Protein AF-A0A1F7VBR9-F1 (afdb_monomer_lite)

Secondary structure (DSSP, 8-state):
--------------TTSTHHHHHHHHHHHHHHH----PPPS--------PPP-------PPPPP-HHHHHHHHHHHTT---------PPPPP----TTSHHHHHHHHHHHHHHHHHHSHHHHHHHHHHHHHHHHHHHHHHHHHHHHHHTS---SHHHHHHHHHS--EEEEETTEEEEHHHHHHHHHHHHHHHHHH-SS---PPPHHHHHHHHHHHHHHHHHHHTTT----HHHHHHHHHHHHHHTS-HHHHHHHHHHHHSS-HHHHIIIIIHHHHHHHHHHHHHTTSHHHHHHSTT---HHHHHHHHHHHHHHS-EEE--

Organism: NCBI:txid1802407

Sequence (320 aa):
MPEDANNANLQSVEPAKNGQAKKVMREIILKWIGEGTAPAASELSTKETAPAQSKINIRAAEPADDKQRQAVHEALSRVRPETRNQKTGMAKPINDRRSSQETQALLEKYETSLLARGRRHINIFAWLYGAMWSVFLLGTAVLAIGVYKLGWDGQLTNKLLNYVPLPYGFVRYHPIWYGTYRAEYQAISRFRSQQSASSQSIISPEEIENILVRRTMANDLAWGRGLWVSDSEVVSELNDIAIKARSIDEVERTVQALWGISINEYSRRVIRPYLLKKKLLSALSNDFLIKQRFGRANDLQALDGYLDQLRESTPVIIFR

pLDDT: mean 77.25, std 19.88, range [34.03, 98.0]

Foldseek 3Di:
DDDDDDPDDPDDDDPPQLPQLLVLVVVLVCLQLVVPPPPPPDDDDDDDDDDDDDPPDPDDDDDPDPVVVVVVVVVVVPPDDDPPDDDDDDDDDPPPVPCVVVVVVVVVVVVVVVVVVPVVVVVVVVVVVVVVVVVVVVVLVVLVCCCQPVVDDDPVNLVVQVVRFDFQKDFFPDGDTPNNLVLQQQQVQLLVVVVCPPDNPNDDSVSSVLSSLLLRLLVVLCVVVVHADDPVNLVVVLVVSQVSSVHNVSNQVSSCNNRVDGPVVCSVPRSRSSVSLLVSVVVCCPPPVLCVVPPPDPGSSSVSVVSVVVSVVIDMTGRD

Structure (mmCIF, N/CA/C/O backbone):
data_AF-A0A1F7VBR9-F1
#
_entry.id   AF-A0A1F7VBR9-F1
#
loop_
_atom_site.group_PDB
_atom_site.id
_atom_site.type_symbol
_atom_site.label_atom_id
_atom_site.label_alt_id
_atom_site.label_comp_id
_atom_site.label_asym_id
_atom_site.label_entity_id
_atom_site.label_seq_id
_atom_site.pdbx_PDB_ins_code
_atom_site.Cartn_x
_atom_site.Cartn_y
_atom_site.Cartn_z
_atom_site.occupancy
_atom_site.B_iso_or_equiv
_atom_site.auth_seq_id
_atom_site.auth_comp_id
_atom_site.auth_asym_id
_atom_site.auth_atom_id
_atom_site.pdbx_PDB_model_num
ATOM 1 N N . MET A 1 1 ? -32.303 32.521 -26.262 1.00 41.94 1 MET A N 1
ATOM 2 C CA . MET A 1 1 ? -32.745 31.132 -26.033 1.00 41.94 1 MET A CA 1
ATOM 3 C C . MET A 1 1 ? -32.589 30.843 -24.552 1.00 41.94 1 MET A C 1
ATOM 5 O O . MET A 1 1 ? -31.471 30.995 -24.075 1.00 41.94 1 MET A O 1
ATOM 9 N N . PRO A 1 2 ? -33.674 30.567 -23.814 1.00 47.88 2 PRO A N 1
ATOM 10 C CA . PRO A 1 2 ? -33.595 30.123 -22.430 1.00 47.88 2 PRO A CA 1
ATOM 11 C C . PRO A 1 2 ? -33.542 28.587 -22.401 1.00 47.88 2 PRO A C 1
ATOM 13 O O . PRO A 1 2 ? -34.439 27.946 -22.935 1.00 47.88 2 PRO A O 1
ATOM 16 N N . GLU A 1 3 ? -32.494 28.013 -21.811 1.00 49.69 3 GLU A N 1
ATOM 17 C CA . GLU A 1 3 ? -32.434 26.590 -21.450 1.00 49.69 3 GLU A CA 1
ATOM 18 C C . GLU A 1 3 ? -32.533 26.471 -19.924 1.00 49.69 3 GLU A C 1
ATOM 20 O O . GLU A 1 3 ? -31.578 26.682 -19.180 1.00 49.69 3 GLU A O 1
ATOM 25 N N . ASP A 1 4 ? -33.771 26.267 -19.485 1.00 47.75 4 ASP A N 1
ATOM 26 C CA . ASP A 1 4 ? -34.221 25.196 -18.597 1.00 47.75 4 ASP A CA 1
ATOM 27 C C . ASP A 1 4 ? -33.362 24.818 -17.380 1.00 47.75 4 ASP A C 1
ATOM 29 O O . ASP A 1 4 ? -32.496 23.945 -17.379 1.00 47.75 4 ASP A O 1
ATOM 33 N N . ALA A 1 5 ? -33.766 25.439 -16.273 1.00 48.56 5 ALA A N 1
ATOM 34 C CA . ALA A 1 5 ? -34.164 24.789 -15.029 1.00 48.56 5 ALA A CA 1
ATOM 35 C C . ALA A 1 5 ? -34.144 23.245 -15.029 1.00 48.56 5 ALA A C 1
ATOM 37 O O . ALA A 1 5 ? -35.123 22.587 -15.373 1.00 48.56 5 ALA A O 1
ATOM 38 N N . ASN A 1 6 ? -33.068 22.668 -14.496 1.00 43.66 6 ASN A N 1
ATOM 39 C CA . ASN A 1 6 ? -33.093 21.306 -13.969 1.00 43.66 6 ASN A CA 1
ATOM 40 C C . ASN A 1 6 ? -32.220 21.194 -12.709 1.00 43.66 6 ASN A C 1
ATOM 42 O O . ASN A 1 6 ? -31.271 20.421 -12.630 1.00 43.66 6 ASN A O 1
ATOM 46 N N . ASN A 1 7 ? -32.539 22.018 -11.706 1.00 41.41 7 ASN A N 1
ATOM 47 C CA . ASN A 1 7 ? -31.996 21.905 -10.351 1.00 41.41 7 ASN A CA 1
ATOM 48 C C . ASN A 1 7 ? -32.972 21.074 -9.504 1.00 41.41 7 ASN A C 1
ATOM 50 O O . ASN A 1 7 ? -33.668 21.568 -8.616 1.00 41.41 7 ASN A O 1
ATOM 54 N N . ALA A 1 8 ? -33.081 19.793 -9.853 1.00 41.66 8 ALA A N 1
ATOM 55 C CA . ALA A 1 8 ? -33.881 18.832 -9.118 1.00 41.66 8 ALA A CA 1
ATOM 56 C C . ALA A 1 8 ? -33.132 18.388 -7.852 1.00 41.66 8 ALA A C 1
ATOM 58 O O . ALA A 1 8 ? -32.220 17.569 -7.888 1.00 41.66 8 ALA A O 1
ATOM 59 N N . ASN A 1 9 ? -33.592 18.922 -6.723 1.00 43.09 9 ASN A N 1
ATOM 60 C CA . ASN A 1 9 ? -33.928 18.123 -5.548 1.00 43.09 9 ASN A CA 1
ATOM 61 C C . ASN A 1 9 ? -32.794 17.259 -4.953 1.00 43.09 9 ASN A C 1
ATOM 63 O O . ASN A 1 9 ? -32.883 16.033 -4.890 1.00 43.09 9 ASN A O 1
ATOM 67 N N . LEU A 1 10 ? -31.767 17.914 -4.406 1.00 40.22 10 LEU A N 1
ATOM 68 C CA . LEU A 1 10 ? -31.004 17.351 -3.290 1.00 40.22 10 LEU A CA 1
ATOM 69 C C . LEU A 1 10 ? -31.897 17.403 -2.046 1.00 40.22 10 LEU A C 1
ATOM 71 O O . LEU A 1 10 ? -31.852 18.354 -1.267 1.00 40.22 10 LEU A O 1
ATOM 75 N N . GLN A 1 11 ? -32.746 16.385 -1.896 1.00 39.59 11 GLN A N 1
ATOM 76 C CA . GLN A 1 11 ? -33.452 16.124 -0.648 1.00 39.59 11 GLN A CA 1
ATOM 77 C C . GLN A 1 11 ? -32.438 16.141 0.497 1.00 39.59 11 GLN A C 1
ATOM 79 O O . GLN A 1 11 ? -31.451 15.403 0.497 1.00 39.59 11 GLN A O 1
ATOM 84 N N . SER A 1 12 ? -32.697 17.009 1.468 1.00 45.66 12 SER A N 1
ATOM 85 C CA . SER A 1 12 ? -32.012 17.071 2.748 1.00 45.66 12 SER A CA 1
ATOM 86 C C . SER A 1 12 ? -32.105 15.710 3.437 1.00 45.66 12 SER A C 1
ATOM 88 O O . SER A 1 12 ? -33.112 15.386 4.068 1.00 45.66 12 SER A O 1
ATOM 90 N N . VAL A 1 13 ? -31.065 14.892 3.284 1.00 46.62 13 VAL A N 1
ATOM 91 C CA . VAL A 1 13 ? -30.922 13.634 4.014 1.00 46.62 13 VAL A CA 1
ATOM 92 C C . VAL A 1 13 ? -30.835 13.970 5.501 1.00 46.62 13 VAL A C 1
ATOM 94 O O . VAL A 1 13 ? -29.936 14.677 5.952 1.00 46.62 13 VAL A O 1
ATOM 97 N N . GLU A 1 14 ? -31.821 13.483 6.239 1.00 48.25 14 GLU A N 1
ATOM 98 C CA . GLU A 1 14 ? -32.044 13.700 7.663 1.00 48.25 14 GLU A CA 1
ATOM 99 C C . GLU A 1 14 ? -30.783 13.342 8.497 1.00 48.25 14 GLU A C 1
ATOM 101 O O . GLU A 1 14 ? -30.347 12.186 8.505 1.00 48.25 14 GLU A O 1
ATOM 106 N N . PRO A 1 15 ? -30.158 14.298 9.215 1.00 53.69 15 PRO A N 1
ATOM 107 C CA . PRO A 1 15 ? -28.837 14.111 9.833 1.00 53.69 15 PRO A CA 1
ATOM 108 C C . PRO A 1 15 ? -28.824 13.222 11.093 1.00 53.69 15 PRO A C 1
ATOM 110 O O . PRO A 1 15 ? -27.752 12.866 11.582 1.00 53.69 15 PRO A O 1
ATOM 113 N N . ALA A 1 16 ? -29.985 12.835 11.631 1.00 52.81 16 ALA A N 1
ATOM 114 C CA . ALA A 1 16 ? -30.084 12.214 12.955 1.00 52.81 16 ALA A CA 1
ATOM 115 C C . ALA A 1 16 ? -29.692 10.720 13.009 1.00 52.81 16 ALA A C 1
ATOM 117 O O . ALA A 1 16 ? -29.326 10.229 14.077 1.00 52.81 16 ALA A O 1
ATOM 118 N N . LYS A 1 17 ? -29.728 9.979 11.889 1.00 57.62 17 LYS A N 1
ATOM 119 C CA . LYS A 1 17 ? -29.437 8.525 11.884 1.00 57.62 17 LYS A CA 1
ATOM 120 C C . LYS A 1 17 ? -27.961 8.170 11.650 1.00 57.62 17 LYS A C 1
ATOM 122 O O . LYS A 1 17 ? -27.502 7.175 12.196 1.00 57.62 17 LYS A O 1
ATOM 127 N N . ASN A 1 18 ? -27.187 9.032 10.986 1.00 64.06 18 ASN A N 1
ATOM 128 C CA . ASN A 1 18 ? -25.778 8.772 10.634 1.00 64.06 18 ASN A CA 1
ATOM 129 C C . ASN A 1 18 ? -24.783 8.839 11.816 1.00 64.06 18 ASN A C 1
ATOM 131 O O . ASN A 1 18 ? -23.587 8.586 11.646 1.00 64.06 18 ASN A O 1
ATOM 135 N N . GLY A 1 19 ? -25.228 9.202 13.025 1.00 77.25 19 GLY A N 1
ATOM 136 C CA . GLY A 1 19 ? -24.338 9.393 14.176 1.00 77.25 19 GLY A CA 1
ATOM 137 C C . GLY A 1 19 ? -23.669 8.103 14.670 1.00 77.25 19 GLY A C 1
ATOM 138 O O . GLY A 1 19 ? -22.499 8.123 15.059 1.00 77.25 19 GLY A O 1
ATOM 139 N N . GLN A 1 20 ? -24.382 6.972 14.627 1.00 78.94 20 GLN A N 1
ATOM 140 C CA . GLN A 1 20 ? -23.894 5.701 15.174 1.00 78.94 20 GLN A CA 1
ATOM 141 C C . GLN A 1 20 ? -22.832 5.059 14.271 1.00 78.94 20 GLN A C 1
ATOM 143 O O . GLN A 1 20 ? -21.751 4.722 14.758 1.00 78.94 20 GLN A O 1
ATOM 148 N N . ALA A 1 21 ? -23.083 4.973 12.960 1.00 75.69 21 ALA A N 1
ATOM 149 C CA . ALA A 1 21 ? -22.109 4.481 11.987 1.00 75.69 21 ALA A CA 1
ATOM 150 C C . ALA A 1 21 ? -20.825 5.327 11.991 1.00 75.69 21 ALA A C 1
ATOM 152 O O . ALA A 1 21 ? -19.721 4.784 12.092 1.00 75.69 21 ALA A O 1
ATOM 153 N N . LYS A 1 22 ? -20.960 6.663 12.004 1.00 80.19 22 LYS A N 1
ATOM 154 C CA . LYS A 1 22 ? -19.820 7.588 12.099 1.00 80.19 22 LYS A CA 1
ATOM 155 C C . LYS A 1 22 ? -18.991 7.348 13.365 1.00 80.19 22 LYS A C 1
ATOM 157 O O . LYS A 1 22 ? -17.763 7.374 13.293 1.00 80.19 22 LYS A O 1
ATOM 162 N N . LYS A 1 23 ? -19.632 7.082 14.512 1.00 84.50 23 LYS A N 1
ATOM 163 C CA . LYS A 1 23 ? -18.943 6.789 15.781 1.00 84.50 23 LYS A CA 1
ATOM 164 C C . LYS A 1 23 ? -18.173 5.465 15.730 1.00 84.50 23 LYS A C 1
ATOM 166 O O . LYS A 1 23 ? -17.001 5.451 16.095 1.00 84.50 23 LYS A O 1
ATOM 171 N N . VAL A 1 24 ? -18.801 4.390 15.247 1.00 81.19 24 VAL A N 1
ATOM 172 C CA . VAL A 1 24 ? -18.166 3.061 15.135 1.00 81.19 24 VAL A CA 1
ATOM 173 C C . VAL A 1 24 ? -16.973 3.107 14.181 1.00 81.19 24 VAL A C 1
ATOM 175 O O . VAL A 1 24 ? -15.885 2.658 14.537 1.00 81.19 24 VAL A O 1
ATOM 178 N N . MET A 1 25 ? -17.136 3.715 13.001 1.00 77.62 25 MET A N 1
ATOM 179 C CA . MET A 1 25 ? -16.030 3.887 12.056 1.00 77.62 25 MET A CA 1
ATOM 180 C C . MET A 1 25 ? -14.915 4.732 12.657 1.00 77.62 25 MET A C 1
ATOM 182 O O . MET A 1 25 ? -13.760 4.327 12.597 1.00 77.62 25 MET A O 1
ATOM 186 N N . ARG A 1 26 ? -15.240 5.863 13.296 1.00 81.31 26 ARG A N 1
ATOM 187 C CA . ARG A 1 26 ? -14.239 6.700 13.969 1.00 81.31 26 ARG A CA 1
ATOM 188 C C . ARG A 1 26 ? -13.423 5.906 14.986 1.00 81.31 26 ARG A C 1
ATOM 190 O O . ARG A 1 26 ? -12.209 6.056 15.006 1.00 81.31 26 ARG A O 1
ATOM 197 N N . GLU A 1 27 ? -14.055 5.065 15.796 1.00 82.56 27 GLU A N 1
ATOM 198 C CA . GLU A 1 27 ? -13.352 4.262 16.800 1.00 82.56 27 GLU A CA 1
ATOM 199 C C . GLU A 1 27 ? -12.387 3.248 16.167 1.00 82.56 27 GLU A C 1
ATOM 201 O O . GLU A 1 27 ? -11.236 3.146 16.592 1.00 82.56 27 GLU A O 1
ATOM 206 N N . ILE A 1 28 ? -12.824 2.537 15.123 1.00 75.19 28 ILE A N 1
ATOM 207 C CA . ILE A 1 28 ? -11.975 1.593 14.376 1.00 75.19 28 ILE A CA 1
ATOM 208 C C . ILE A 1 28 ? -10.779 2.325 13.766 1.00 75.19 28 ILE A C 1
ATOM 210 O O . ILE A 1 28 ? -9.657 1.826 13.800 1.00 75.19 28 ILE A O 1
ATOM 214 N N . ILE A 1 29 ? -11.014 3.527 13.244 1.00 71.12 29 ILE A N 1
ATOM 215 C CA . ILE A 1 29 ? -9.994 4.335 12.582 1.00 71.12 29 ILE A CA 1
ATOM 216 C C . ILE A 1 29 ? -8.984 4.877 13.587 1.00 71.12 29 ILE A C 1
ATOM 218 O O . ILE A 1 29 ? -7.792 4.756 13.348 1.00 71.12 29 ILE A O 1
ATOM 222 N N . LEU A 1 30 ? -9.427 5.421 14.720 1.00 77.12 30 LEU A N 1
ATOM 223 C CA . LEU A 1 30 ? -8.522 5.906 15.766 1.00 77.12 30 LEU A CA 1
ATOM 224 C C . LEU A 1 30 ? -7.663 4.759 16.320 1.00 77.12 30 LEU A C 1
ATOM 226 O O . LEU A 1 30 ? -6.443 4.879 16.415 1.00 77.12 30 LEU A O 1
ATOM 230 N N . LYS A 1 31 ? -8.268 3.581 16.525 1.00 73.31 31 LYS A N 1
ATOM 231 C CA . LYS A 1 31 ? -7.531 2.349 16.851 1.00 73.31 31 LYS A CA 1
ATOM 232 C C . LYS A 1 31 ? -6.539 1.930 15.761 1.00 73.31 31 LYS A C 1
ATOM 234 O O . LYS A 1 31 ? -5.525 1.317 16.078 1.00 73.31 31 LYS A O 1
ATOM 239 N N . TRP A 1 32 ? -6.828 2.224 14.493 1.00 67.75 32 TRP A N 1
ATOM 240 C CA . TRP A 1 32 ? -5.976 1.873 13.357 1.00 67.75 32 TRP A CA 1
ATOM 241 C C . TRP A 1 32 ? -4.814 2.855 13.130 1.00 67.75 32 TRP A C 1
ATOM 243 O O . TRP A 1 32 ? -3.695 2.407 12.878 1.00 67.75 32 TRP A O 1
ATOM 253 N N . ILE A 1 33 ? -5.069 4.165 13.234 1.00 65.12 33 ILE A N 1
ATOM 254 C CA . ILE A 1 33 ? -4.068 5.241 13.100 1.00 65.12 33 ILE A CA 1
ATOM 255 C C . ILE A 1 33 ? -3.123 5.253 14.314 1.00 65.12 33 ILE A C 1
ATOM 257 O O . ILE A 1 33 ? -2.012 5.766 14.233 1.00 65.12 33 ILE A O 1
ATOM 261 N N . GLY A 1 34 ? -3.537 4.655 15.435 1.00 59.44 34 GLY A N 1
ATOM 262 C CA . GLY A 1 34 ? -2.765 4.662 16.676 1.00 59.44 34 GLY A CA 1
ATOM 263 C C . GLY A 1 34 ? -2.944 5.953 17.476 1.00 59.44 34 GLY A C 1
ATOM 264 O O . GLY A 1 34 ? -2.421 6.053 18.584 1.00 59.44 34 GLY A O 1
ATOM 265 N N . GLU A 1 35 ? -3.737 6.908 16.980 1.00 58.78 35 GLU A N 1
ATOM 266 C CA . GLU A 1 35 ? -4.250 8.023 17.771 1.00 58.78 35 GLU A CA 1
ATOM 267 C C . GLU A 1 35 ? -5.237 7.465 18.795 1.00 58.78 35 GLU A C 1
ATOM 269 O O . GLU A 1 35 ? -6.400 7.187 18.495 1.00 58.78 35 GLU A O 1
ATOM 274 N N . GLY A 1 36 ? -4.766 7.262 20.025 1.00 45.62 36 GLY A N 1
ATOM 275 C CA . GLY A 1 36 ? -5.660 6.966 21.130 1.00 45.62 36 GLY A CA 1
ATOM 276 C C . GLY A 1 36 ? -6.720 8.059 21.189 1.00 45.62 36 GLY A C 1
ATOM 277 O O . GLY A 1 36 ? -6.400 9.246 21.126 1.00 45.62 36 GLY A O 1
ATOM 278 N N . THR A 1 37 ? -7.989 7.681 21.330 1.00 42.03 37 THR A N 1
ATOM 279 C CA . THR A 1 37 ? -8.950 8.599 21.931 1.00 42.03 37 THR A CA 1
ATOM 280 C C . THR A 1 37 ? -8.387 8.918 23.309 1.00 42.03 37 THR A C 1
ATOM 282 O O . THR A 1 37 ? -8.576 8.125 24.232 1.00 42.03 37 THR A O 1
ATOM 285 N N . ALA A 1 38 ? -7.657 10.027 23.461 1.00 36.03 38 ALA A N 1
ATOM 286 C CA . ALA A 1 38 ? -7.494 10.620 24.775 1.00 36.03 38 ALA A CA 1
ATOM 287 C C . ALA A 1 38 ? -8.924 10.695 25.323 1.00 36.03 38 ALA A C 1
ATOM 289 O O . ALA A 1 38 ? -9.787 11.244 24.620 1.00 36.03 38 ALA A O 1
ATOM 290 N N . PRO A 1 39 ? -9.238 10.017 26.442 1.00 38.03 39 PRO A N 1
ATOM 291 C CA . PRO A 1 39 ? -10.585 10.060 26.973 1.00 38.03 39 PRO A CA 1
ATOM 292 C C . PRO A 1 39 ? -10.920 11.539 27.096 1.00 38.03 39 PRO A C 1
ATOM 294 O O . PRO A 1 39 ? -10.152 12.294 27.694 1.00 38.03 39 PRO A O 1
ATOM 297 N N . ALA A 1 40 ? -11.995 11.969 26.429 1.00 35.28 40 ALA A N 1
ATOM 298 C CA . ALA A 1 40 ? -12.512 13.307 26.633 1.00 35.28 40 ALA A CA 1
ATOM 299 C C . ALA A 1 40 ? -12.623 13.464 28.149 1.00 35.28 40 ALA A C 1
ATOM 301 O O . ALA A 1 40 ? -13.279 12.646 28.794 1.00 35.28 40 ALA A O 1
ATOM 302 N N . ALA A 1 41 ? -11.866 14.407 28.710 1.00 37.53 41 ALA A N 1
ATOM 303 C CA . ALA A 1 41 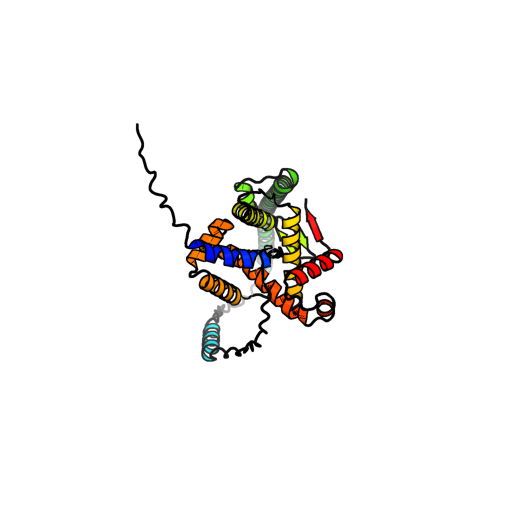? -11.852 14.682 30.132 1.00 37.53 41 ALA A CA 1
ATOM 304 C C . ALA A 1 41 ? -13.257 15.161 30.508 1.00 37.53 41 ALA A C 1
ATOM 306 O O . ALA A 1 41 ? -13.605 16.331 30.380 1.00 37.53 41 ALA A O 1
ATOM 307 N N . SER A 1 42 ? -14.118 14.211 30.830 1.00 41.44 42 SER A N 1
ATOM 308 C CA . SER A 1 42 ? -15.509 14.413 31.194 1.00 41.44 42 SER A CA 1
ATOM 309 C C . SER A 1 42 ? -15.865 13.238 32.091 1.00 41.44 42 SER A C 1
ATOM 311 O O . SER A 1 42 ? -16.254 12.174 31.625 1.00 41.44 42 SER A O 1
ATOM 313 N N . GLU A 1 43 ? -15.579 13.447 33.376 1.00 47.62 43 GLU A N 1
ATOM 314 C CA . GLU A 1 43 ? -16.270 12.867 34.527 1.00 47.62 43 GLU A CA 1
ATOM 315 C C . GLU A 1 43 ? -16.646 11.382 34.420 1.00 47.62 43 GLU A C 1
ATOM 317 O O . GLU A 1 43 ? -17.736 11.029 33.975 1.00 47.62 43 GLU A O 1
ATOM 322 N N . LEU A 1 44 ? -15.795 10.499 34.952 1.00 34.94 44 LEU A N 1
ATOM 323 C CA . LEU A 1 44 ? -16.270 9.195 35.409 1.00 34.94 44 LEU A CA 1
ATOM 324 C C . LEU A 1 44 ? -15.962 9.004 36.892 1.00 34.94 44 LEU A C 1
ATOM 326 O O . LEU A 1 44 ? -14.866 8.630 37.305 1.00 34.94 44 LEU A O 1
ATOM 330 N N . SER A 1 45 ? -17.007 9.293 37.663 1.00 37.97 45 SER A N 1
ATOM 331 C CA . SER A 1 45 ? -17.268 8.789 39.001 1.00 37.97 45 SER A CA 1
ATOM 332 C C . SER A 1 45 ? -17.010 7.280 39.074 1.00 37.97 45 SER A C 1
ATOM 334 O O . SER A 1 45 ? -17.419 6.497 38.214 1.00 37.97 45 SER A O 1
ATOM 336 N N . THR A 1 46 ? -16.305 6.893 40.127 1.00 41.09 46 THR A N 1
ATOM 337 C CA . THR A 1 46 ? -15.977 5.532 40.528 1.00 41.09 46 THR A CA 1
ATOM 338 C C . THR A 1 46 ? -17.234 4.693 40.753 1.00 41.09 46 THR A C 1
ATOM 340 O O . THR A 1 46 ? -17.959 4.870 41.730 1.00 41.09 46 THR A O 1
ATOM 343 N N . LYS A 1 47 ? -17.448 3.684 39.903 1.00 37.06 47 LYS A N 1
ATOM 344 C CA . LYS A 1 47 ? -18.150 2.468 40.323 1.00 37.06 47 LYS A CA 1
ATOM 345 C C . LYS A 1 47 ? -17.532 1.241 39.666 1.00 37.06 47 LYS A C 1
ATOM 347 O O . LYS A 1 47 ? -17.884 0.815 38.572 1.00 37.06 47 LYS A O 1
ATOM 352 N N . GLU A 1 48 ? -16.551 0.721 40.383 1.00 38.28 48 GLU A N 1
ATOM 353 C CA . GLU A 1 48 ? -15.863 -0.538 40.156 1.00 38.28 48 GLU A CA 1
ATOM 354 C C . GLU A 1 48 ? -16.879 -1.689 40.162 1.00 38.28 48 GLU A C 1
ATOM 356 O O . GLU A 1 48 ? -17.496 -1.996 41.179 1.00 38.28 48 GLU A O 1
ATOM 361 N N . THR A 1 49 ? -17.103 -2.298 38.998 1.00 39.03 49 THR A N 1
ATOM 362 C CA . THR A 1 49 ? -17.807 -3.579 38.877 1.00 39.03 49 THR A CA 1
ATOM 363 C C . THR A 1 49 ? -16.894 -4.519 38.100 1.00 39.03 49 THR A C 1
ATOM 365 O O . THR A 1 49 ? -16.514 -4.232 36.965 1.00 39.03 49 THR A O 1
ATOM 368 N N . ALA A 1 50 ? -16.485 -5.605 38.754 1.00 40.38 50 ALA A N 1
ATOM 369 C CA . ALA A 1 50 ? -15.533 -6.587 38.248 1.00 40.38 50 ALA A CA 1
ATOM 370 C C . ALA A 1 50 ? -15.993 -7.223 36.917 1.00 40.38 50 ALA A C 1
ATOM 372 O O . ALA A 1 50 ? -17.173 -7.561 36.784 1.00 40.38 50 ALA A O 1
ATOM 373 N N . PRO A 1 51 ? -15.095 -7.446 35.936 1.00 41.09 51 PRO A N 1
ATOM 374 C CA . PRO A 1 51 ? -15.478 -8.081 34.687 1.00 41.09 51 PRO A CA 1
ATOM 375 C C . PRO A 1 51 ? -15.526 -9.607 34.829 1.00 41.09 51 PRO A C 1
ATOM 377 O O . PRO A 1 51 ? -14.563 -10.263 35.233 1.00 41.09 51 PRO A O 1
ATOM 380 N N . ALA A 1 52 ? -16.670 -10.164 34.438 1.00 36.50 52 ALA A N 1
ATOM 381 C CA . ALA A 1 52 ? -16.888 -11.586 34.242 1.00 36.50 52 ALA A CA 1
ATOM 382 C C . ALA A 1 52 ? -15.996 -12.130 33.110 1.00 36.50 52 ALA A C 1
ATOM 384 O O . ALA A 1 52 ? -15.873 -11.541 32.035 1.00 36.50 52 ALA A O 1
ATOM 385 N N . GLN A 1 53 ? -15.390 -13.289 33.356 1.00 34.69 53 GLN A N 1
ATOM 386 C CA . GLN A 1 53 ? -14.561 -14.016 32.401 1.00 34.69 53 GLN A CA 1
ATOM 387 C C . GLN A 1 53 ? -15.422 -14.570 31.253 1.00 34.69 53 GLN A C 1
ATOM 389 O O . GLN A 1 53 ? -16.101 -15.586 31.390 1.00 34.69 53 GLN A O 1
ATOM 394 N N . SER A 1 54 ? -15.370 -13.911 30.096 1.00 37.88 54 SER A N 1
ATOM 395 C CA . SER A 1 54 ? -15.919 -14.413 28.834 1.00 37.88 54 SER A CA 1
ATOM 396 C C . SER A 1 54 ? -15.010 -15.518 28.281 1.00 37.88 54 SER A C 1
ATOM 398 O O . SER A 1 54 ? -13.977 -15.240 27.669 1.00 37.88 54 SER A O 1
ATOM 400 N N . LYS A 1 55 ? -15.396 -16.782 28.484 1.00 35.78 55 LYS A N 1
ATOM 401 C CA . LYS A 1 55 ? -14.800 -17.942 27.805 1.00 35.78 55 LYS A CA 1
ATOM 402 C C . LYS A 1 55 ? -15.116 -17.865 26.307 1.00 35.78 55 LYS A C 1
ATOM 404 O O . LYS A 1 55 ? -16.239 -18.137 25.895 1.00 35.78 55 LYS A O 1
ATOM 409 N N . ILE A 1 56 ? -14.121 -17.511 25.496 1.00 37.88 56 ILE A N 1
ATOM 410 C CA . ILE A 1 56 ? -14.195 -17.633 24.037 1.00 37.88 56 ILE A CA 1
ATOM 411 C C . ILE A 1 56 ? -14.091 -19.122 23.706 1.00 37.88 56 ILE A C 1
ATOM 413 O O . ILE A 1 56 ? -13.027 -19.728 23.816 1.00 37.88 56 ILE A O 1
ATOM 417 N N . ASN A 1 57 ? -15.225 -19.719 23.354 1.00 34.03 57 ASN A N 1
ATOM 418 C CA . ASN A 1 57 ? -15.309 -21.102 22.914 1.00 34.03 57 ASN A CA 1
ATOM 419 C C . ASN A 1 57 ? -14.916 -21.145 21.429 1.00 34.03 57 ASN A C 1
ATOM 421 O O . ASN A 1 57 ? -15.709 -20.785 20.559 1.00 34.03 57 ASN A O 1
ATOM 425 N N . ILE A 1 58 ? -13.668 -21.519 21.141 1.00 39.19 58 ILE A N 1
ATOM 426 C CA . ILE A 1 58 ? -13.184 -21.736 19.773 1.00 39.19 58 ILE A CA 1
ATOM 427 C C . ILE A 1 58 ? -13.818 -23.041 19.281 1.00 39.19 58 ILE A C 1
ATOM 429 O O . ILE A 1 58 ? -13.334 -24.137 19.556 1.00 39.19 58 ILE A O 1
ATOM 433 N N . ARG A 1 59 ? -14.959 -22.915 18.599 1.00 37.88 59 ARG A N 1
ATOM 434 C CA . ARG A 1 59 ? -15.632 -24.017 17.911 1.00 37.88 59 ARG A CA 1
ATOM 435 C C . ARG A 1 59 ? -14.764 -24.418 16.719 1.00 37.88 59 ARG A C 1
ATOM 437 O O . ARG A 1 59 ? -14.597 -23.635 15.788 1.00 37.88 59 ARG A O 1
ATOM 444 N N . ALA A 1 60 ? -14.179 -25.611 16.792 1.00 39.75 60 ALA A N 1
ATOM 445 C CA . ALA A 1 60 ? -13.453 -26.227 15.690 1.00 39.75 60 ALA A CA 1
ATOM 446 C C . ALA A 1 60 ? -14.346 -26.254 14.441 1.00 39.75 60 ALA A C 1
ATOM 448 O O . ALA A 1 60 ? -15.507 -26.660 14.514 1.00 39.75 60 ALA A O 1
ATOM 449 N N . ALA A 1 61 ? -13.805 -25.774 13.323 1.00 41.00 61 ALA A N 1
ATOM 450 C CA . ALA A 1 61 ? -14.467 -25.829 12.032 1.00 41.00 61 ALA A CA 1
ATOM 451 C C . ALA A 1 61 ? -14.722 -27.296 11.654 1.00 41.00 61 ALA A C 1
ATOM 453 O O . ALA A 1 61 ? -13.798 -28.112 11.662 1.00 41.00 61 ALA A O 1
ATOM 454 N N . GLU A 1 62 ? -15.980 -27.612 11.350 1.00 46.41 62 GLU A N 1
ATOM 455 C CA . GLU A 1 62 ? -16.378 -28.877 10.738 1.00 46.41 62 GLU A CA 1
ATOM 456 C C . GLU A 1 62 ? -15.567 -29.117 9.452 1.00 46.41 62 GLU A C 1
ATOM 458 O O . GLU A 1 62 ? -15.390 -28.188 8.655 1.00 46.41 62 GLU A O 1
ATOM 463 N N . PRO A 1 63 ? -15.061 -30.342 9.225 1.00 48.69 63 PRO A N 1
ATOM 464 C CA . PRO A 1 63 ? -14.386 -30.677 7.984 1.00 48.69 63 PRO A CA 1
ATOM 465 C C . PRO A 1 63 ? -15.381 -30.614 6.821 1.00 48.69 63 PRO A C 1
ATOM 467 O O . PRO A 1 63 ? -16.459 -31.203 6.866 1.00 48.69 63 PRO A O 1
ATOM 470 N N . ALA A 1 64 ? -14.999 -29.874 5.782 1.00 52.12 64 ALA A N 1
ATOM 471 C CA . ALA A 1 64 ? -15.742 -29.776 4.538 1.00 52.12 64 ALA A CA 1
ATOM 472 C C . ALA A 1 64 ? -15.958 -31.165 3.912 1.00 52.12 64 ALA A C 1
ATOM 474 O O . ALA A 1 64 ? -15.012 -31.933 3.752 1.00 52.12 64 ALA A O 1
ATOM 475 N N . ASP A 1 65 ? -17.218 -31.416 3.559 1.00 65.94 65 ASP A N 1
ATOM 476 C CA . ASP A 1 65 ? -17.802 -32.598 2.925 1.00 65.94 65 ASP A CA 1
ATOM 477 C C . ASP A 1 65 ? -16.883 -33.272 1.881 1.00 65.94 65 ASP A C 1
ATOM 479 O O . ASP A 1 65 ? -16.576 -32.714 0.821 1.00 65.94 65 ASP A O 1
ATOM 483 N N . ASP A 1 66 ? -16.467 -34.510 2.171 1.00 65.88 66 ASP A N 1
ATOM 484 C CA . ASP A 1 66 ? -15.622 -35.351 1.312 1.00 65.88 66 ASP A CA 1
ATOM 485 C C . ASP A 1 66 ? -16.216 -35.571 -0.094 1.00 65.88 66 ASP A C 1
ATOM 487 O O . ASP A 1 66 ? -15.478 -35.832 -1.054 1.00 65.88 66 ASP A O 1
ATOM 491 N N . LYS A 1 67 ? -17.532 -35.377 -0.273 1.00 69.25 67 LYS A N 1
ATOM 492 C CA . LYS A 1 67 ? -18.176 -35.435 -1.596 1.00 69.25 67 LYS A CA 1
ATOM 493 C C . LYS A 1 67 ? -17.699 -34.339 -2.546 1.00 69.25 67 LYS A C 1
ATOM 495 O O . LYS A 1 67 ? -17.611 -34.572 -3.753 1.00 69.25 67 LYS A O 1
ATOM 500 N N . GLN A 1 68 ? -17.334 -33.165 -2.031 1.00 62.78 68 GLN A N 1
ATOM 501 C CA . GLN A 1 68 ? -16.885 -32.054 -2.872 1.00 62.78 68 GLN A CA 1
ATOM 502 C C . GLN A 1 68 ? -15.465 -32.283 -3.413 1.00 62.78 68 GLN A C 1
ATOM 504 O O . GLN A 1 68 ? -15.149 -31.859 -4.525 1.00 62.78 68 GLN A O 1
ATOM 509 N N . ARG A 1 69 ? -14.626 -33.031 -2.680 1.00 62.41 69 ARG A N 1
ATOM 510 C CA . ARG A 1 69 ? -13.276 -33.414 -3.131 1.00 62.41 69 ARG A CA 1
ATOM 511 C C . ARG A 1 69 ? -13.301 -34.486 -4.223 1.00 62.41 69 ARG A C 1
ATOM 513 O O . ARG A 1 69 ? -12.470 -34.438 -5.129 1.00 62.41 69 ARG A O 1
ATOM 520 N N . GLN A 1 70 ? -14.269 -35.405 -4.192 1.00 72.50 70 GLN A N 1
ATOM 521 C CA . GLN A 1 70 ? -14.410 -36.438 -5.228 1.00 72.50 70 GLN A CA 1
ATOM 522 C C . GLN A 1 70 ? -14.891 -35.865 -6.574 1.00 72.50 70 GLN A C 1
ATOM 524 O O . GLN A 1 70 ? -14.360 -36.247 -7.617 1.00 72.50 70 GLN A O 1
ATOM 529 N N . ALA A 1 71 ? -15.794 -34.877 -6.566 1.00 71.06 71 ALA A N 1
ATOM 530 C CA . ALA A 1 71 ? -16.293 -34.249 -7.796 1.00 71.06 71 ALA A CA 1
ATOM 531 C C . ALA A 1 71 ? -15.202 -33.490 -8.583 1.00 71.06 71 ALA A C 1
ATOM 533 O O . ALA A 1 71 ? -15.191 -33.498 -9.816 1.00 71.06 71 ALA A O 1
ATOM 534 N N . VAL A 1 72 ? -14.243 -32.869 -7.886 1.00 69.06 72 VAL A N 1
ATOM 535 C CA . VAL A 1 72 ? -13.127 -32.146 -8.527 1.00 69.06 72 VAL A CA 1
ATOM 536 C C . VAL A 1 72 ? -12.109 -33.116 -9.140 1.00 69.06 72 VAL A C 1
ATOM 538 O O . VAL A 1 72 ? -11.585 -32.855 -10.225 1.00 69.06 72 VAL A O 1
ATOM 541 N N . HIS A 1 73 ? -11.868 -34.264 -8.499 1.00 65.25 73 HIS A N 1
ATOM 542 C CA . HIS A 1 73 ? -10.964 -35.288 -9.031 1.00 65.25 73 HIS A CA 1
ATOM 543 C C . HIS A 1 73 ? -11.522 -35.985 -10.282 1.00 65.25 73 HIS A C 1
ATOM 545 O O . HIS A 1 73 ? -10.754 -36.313 -11.189 1.00 65.25 73 HIS A O 1
ATOM 551 N N . GLU A 1 74 ? -12.845 -36.159 -10.379 1.00 73.56 74 GLU A N 1
ATOM 552 C CA . GLU A 1 74 ? -13.469 -36.738 -11.574 1.00 73.56 74 GLU A CA 1
ATOM 553 C C . GLU A 1 74 ? -13.393 -35.783 -12.780 1.00 73.56 74 GLU A C 1
ATOM 555 O O . GLU A 1 74 ? -13.055 -36.212 -13.888 1.00 73.56 74 GLU A O 1
ATOM 560 N N . ALA A 1 75 ? -13.595 -34.477 -12.566 1.00 66.12 75 ALA A N 1
ATOM 561 C CA . ALA A 1 75 ? -13.544 -33.468 -13.628 1.00 66.12 75 ALA A CA 1
ATOM 562 C C . ALA A 1 75 ? -12.142 -33.306 -14.253 1.00 66.12 75 ALA A C 1
ATOM 564 O O . ALA A 1 75 ? -12.024 -33.101 -15.461 1.00 66.12 75 ALA A O 1
ATOM 565 N N . LEU A 1 76 ? -11.073 -33.458 -13.463 1.00 60.59 76 LEU A N 1
ATOM 566 C CA . LEU A 1 76 ? -9.687 -33.339 -13.940 1.00 60.59 76 LEU A CA 1
ATOM 567 C C . LEU A 1 76 ? -9.203 -34.551 -14.754 1.00 60.59 76 LEU A C 1
ATOM 569 O O . LEU A 1 76 ? -8.269 -34.425 -15.543 1.00 60.59 76 LEU A O 1
ATOM 573 N N . SER A 1 77 ? -9.849 -35.712 -14.622 1.00 67.69 77 SER A N 1
ATOM 574 C CA . SER A 1 77 ? -9.447 -36.931 -15.341 1.00 67.69 77 SER A CA 1
ATOM 575 C C . SER A 1 77 ? -9.932 -37.001 -16.800 1.00 67.69 77 SER A C 1
ATOM 577 O O . SER A 1 77 ? -9.418 -37.806 -17.577 1.00 67.69 77 SER A O 1
ATOM 579 N N . ARG A 1 78 ? -10.884 -36.144 -17.206 1.00 62.28 78 ARG A N 1
ATOM 580 C CA . ARG A 1 78 ? -11.488 -36.165 -18.556 1.00 62.28 78 ARG A CA 1
ATOM 581 C C . ARG A 1 78 ? -10.763 -35.313 -19.605 1.00 62.28 78 ARG A C 1
ATOM 583 O O . ARG A 1 78 ? -11.120 -35.377 -20.777 1.00 62.28 78 ARG A O 1
ATOM 590 N N . VAL A 1 79 ? -9.729 -34.555 -19.235 1.00 60.94 79 VAL A N 1
ATOM 591 C CA . VAL A 1 79 ? -8.959 -33.720 -20.177 1.00 60.94 79 VAL A CA 1
ATOM 592 C C . VAL A 1 79 ? -7.639 -34.412 -20.524 1.00 60.94 79 VAL A C 1
ATOM 594 O O . VAL A 1 79 ? -6.564 -34.002 -20.096 1.00 60.94 79 VAL A O 1
ATOM 597 N N . ARG A 1 80 ? -7.714 -35.508 -21.287 1.00 52.94 80 ARG A N 1
ATOM 598 C CA . ARG A 1 80 ? -6.534 -36.169 -21.865 1.00 52.94 80 ARG A CA 1
ATOM 599 C C . ARG A 1 80 ? -6.518 -35.899 -23.374 1.00 52.94 80 ARG A C 1
ATOM 601 O O . ARG A 1 80 ? -7.406 -36.394 -24.063 1.00 52.94 80 ARG A O 1
ATOM 608 N N . PRO A 1 81 ? -5.568 -35.112 -23.907 1.00 50.75 81 PRO A N 1
ATOM 609 C CA . PRO A 1 81 ? -5.485 -34.885 -25.343 1.00 50.75 81 PRO A CA 1
ATOM 610 C C . PRO A 1 81 ? -5.038 -36.173 -26.046 1.00 50.75 81 PRO A C 1
ATOM 612 O O . PRO A 1 81 ? -3.966 -36.709 -25.761 1.00 50.75 81 PRO A O 1
ATOM 615 N N . GLU A 1 82 ? -5.874 -36.674 -26.956 1.00 45.78 82 GLU A N 1
ATOM 61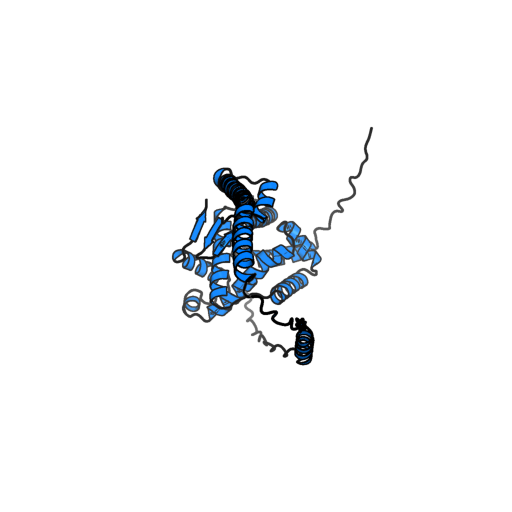6 C CA . GLU A 1 82 ? -5.520 -37.744 -27.887 1.00 45.78 82 GLU A CA 1
ATOM 617 C C . GLU A 1 82 ? -4.361 -37.285 -28.779 1.00 45.78 82 GLU A C 1
ATOM 619 O O . GLU A 1 82 ? -4.503 -36.427 -29.654 1.00 45.78 82 GLU A O 1
ATOM 624 N N . THR A 1 83 ? -3.188 -37.875 -28.575 1.00 48.41 83 THR A N 1
ATOM 625 C CA . THR A 1 83 ? -2.070 -37.769 -29.506 1.00 48.41 83 THR A CA 1
ATOM 626 C C . THR A 1 83 ? -2.389 -38.587 -30.754 1.00 48.41 83 THR A C 1
ATOM 628 O O . THR A 1 83 ? -2.189 -39.800 -30.829 1.00 48.41 83 THR A O 1
ATOM 631 N N . ARG A 1 84 ? -2.915 -37.895 -31.767 1.00 51.06 84 ARG A N 1
ATOM 632 C CA . ARG A 1 84 ? -3.153 -38.417 -33.115 1.00 51.06 84 ARG A CA 1
ATOM 633 C C . ARG A 1 84 ? -1.816 -38.740 -33.793 1.00 51.06 84 ARG A C 1
ATOM 635 O O . ARG A 1 84 ? -1.235 -37.901 -34.475 1.00 51.06 84 ARG A O 1
ATOM 642 N N . ASN A 1 85 ? -1.344 -39.971 -33.611 1.00 48.81 85 ASN A N 1
ATOM 643 C CA . ASN A 1 85 ? -0.229 -40.547 -34.361 1.00 48.81 85 ASN A CA 1
ATOM 644 C C . ASN A 1 85 ? -0.600 -40.649 -35.849 1.00 48.81 85 ASN A C 1
ATOM 646 O O . ASN A 1 85 ? -1.339 -41.545 -36.264 1.00 48.81 85 ASN A O 1
ATOM 650 N N . GLN A 1 86 ? -0.088 -39.724 -36.663 1.00 47.69 86 GLN A N 1
ATOM 651 C CA . GLN A 1 86 ? -0.101 -39.865 -38.114 1.00 47.69 86 GLN A CA 1
ATOM 652 C C . GLN A 1 86 ? 0.925 -40.922 -38.530 1.00 47.69 86 GLN A C 1
ATOM 654 O O . GLN A 1 86 ? 2.132 -40.779 -38.362 1.00 47.69 86 GLN A O 1
ATOM 659 N N . LYS A 1 87 ? 0.382 -42.013 -39.060 1.00 52.28 87 LYS A N 1
ATOM 660 C CA . LYS A 1 87 ? 1.059 -43.158 -39.655 1.00 52.28 87 LYS A CA 1
ATOM 661 C C . LYS A 1 87 ? 1.607 -42.750 -41.026 1.00 52.28 87 LYS A C 1
ATOM 663 O O . LYS A 1 87 ? 0.874 -42.767 -42.012 1.00 52.28 87 LYS A O 1
ATOM 668 N N . THR A 1 88 ? 2.875 -42.361 -41.090 1.00 51.28 88 THR A N 1
ATOM 669 C CA . THR A 1 88 ? 3.572 -42.105 -42.357 1.00 51.28 88 THR A CA 1
ATOM 670 C C . THR A 1 88 ? 3.894 -43.440 -43.027 1.00 51.28 88 THR A C 1
ATOM 672 O O . THR A 1 88 ? 4.568 -44.296 -42.454 1.00 51.28 88 THR A O 1
ATOM 675 N N . GLY A 1 89 ? 3.339 -43.647 -44.221 1.00 50.97 89 GLY A N 1
ATOM 676 C CA . GLY A 1 89 ? 3.507 -44.858 -45.016 1.00 50.97 89 GLY A CA 1
ATOM 677 C C . GLY A 1 89 ? 4.936 -45.034 -45.528 1.00 50.97 89 GLY A C 1
ATOM 678 O O . GLY A 1 89 ? 5.595 -44.076 -45.924 1.00 50.97 89 GLY A O 1
ATOM 679 N N . MET A 1 90 ? 5.386 -46.289 -45.528 1.00 55.25 90 MET A N 1
ATOM 680 C CA . MET A 1 90 ? 6.636 -46.733 -46.135 1.00 55.25 90 MET A CA 1
ATOM 681 C C . MET A 1 90 ? 6.661 -46.419 -47.636 1.00 55.25 90 MET A C 1
ATOM 683 O O . MET A 1 90 ? 5.855 -46.954 -48.397 1.00 55.25 90 MET A O 1
ATOM 687 N N . ALA A 1 91 ? 7.637 -45.622 -48.065 1.00 48.91 91 ALA A N 1
ATOM 688 C CA . ALA A 1 91 ? 8.047 -45.527 -49.460 1.00 48.91 91 ALA A CA 1
ATOM 689 C C . ALA A 1 91 ? 9.311 -46.377 -49.675 1.00 48.91 91 ALA A C 1
ATOM 691 O O . ALA A 1 91 ? 10.273 -46.292 -48.912 1.00 48.91 91 ALA A O 1
ATOM 692 N N . LYS A 1 92 ? 9.274 -47.228 -50.708 1.00 57.03 92 LYS A N 1
ATOM 693 C CA . LYS A 1 92 ? 10.367 -48.100 -51.168 1.00 57.03 92 LYS A CA 1
ATOM 694 C C . LYS A 1 92 ? 11.670 -47.311 -51.400 1.00 57.03 92 LYS A C 1
ATOM 696 O O . LYS A 1 92 ? 11.614 -46.281 -52.069 1.00 57.03 92 LYS A O 1
ATOM 701 N N . PRO A 1 93 ? 12.843 -47.827 -50.986 1.00 50.88 93 PRO A N 1
ATOM 702 C CA . PRO A 1 93 ? 14.120 -47.260 -51.397 1.00 50.88 93 PRO A CA 1
ATOM 703 C C . PRO A 1 93 ? 14.406 -47.641 -52.857 1.00 50.88 93 PRO A C 1
ATOM 705 O O . PRO A 1 93 ? 14.757 -48.781 -53.161 1.00 50.88 93 PRO A O 1
ATOM 708 N N . ILE A 1 94 ? 14.238 -46.689 -53.775 1.00 54.78 94 ILE A N 1
ATOM 709 C CA . ILE A 1 94 ? 14.773 -46.790 -55.137 1.00 54.78 94 ILE A CA 1
ATOM 710 C C . ILE A 1 94 ? 16.259 -46.432 -55.045 1.00 54.78 94 ILE A C 1
ATOM 712 O O . ILE A 1 94 ? 16.631 -45.305 -54.730 1.00 54.78 94 ILE A O 1
ATOM 716 N N . ASN A 1 95 ? 17.104 -47.443 -55.241 1.00 56.94 95 ASN A N 1
ATOM 717 C CA . ASN A 1 95 ? 18.557 -47.354 -55.189 1.00 56.94 95 ASN A CA 1
ATOM 718 C C . ASN A 1 95 ? 19.081 -46.711 -56.480 1.00 56.94 95 ASN A C 1
ATOM 720 O O . ASN A 1 95 ? 19.514 -47.414 -57.389 1.00 56.94 95 ASN A O 1
ATOM 724 N N . ASP A 1 96 ? 19.016 -45.383 -56.557 1.00 55.97 96 ASP A N 1
ATOM 725 C CA . ASP A 1 96 ? 19.591 -44.610 -57.656 1.00 55.97 96 ASP A CA 1
ATOM 726 C C . ASP A 1 96 ? 20.777 -43.778 -57.140 1.00 55.97 96 ASP A C 1
ATOM 728 O O . ASP A 1 96 ? 20.675 -42.607 -56.777 1.00 55.97 96 ASP A O 1
ATOM 732 N N . ARG A 1 97 ? 21.939 -44.431 -57.008 1.00 56.62 97 ARG A N 1
ATOM 733 C CA . ARG A 1 97 ? 23.155 -43.845 -56.409 1.00 56.62 97 ARG A CA 1
ATOM 734 C C . ARG A 1 97 ? 23.818 -42.747 -57.253 1.00 56.62 97 ARG A C 1
ATOM 736 O O . ARG A 1 97 ? 24.774 -42.144 -56.775 1.00 56.62 97 ARG A O 1
ATOM 743 N N . ARG A 1 98 ? 23.339 -42.457 -58.470 1.00 54.22 98 ARG A N 1
ATOM 744 C CA . ARG A 1 98 ? 23.891 -41.381 -59.320 1.00 54.22 98 ARG A CA 1
ATOM 745 C C . ARG A 1 98 ? 23.168 -40.035 -59.200 1.00 54.22 98 ARG A C 1
ATOM 747 O O . ARG A 1 98 ? 23.769 -39.033 -59.562 1.00 54.22 98 ARG A O 1
ATOM 754 N N . SER A 1 99 ? 21.966 -39.974 -58.621 1.00 55.31 99 SER A N 1
ATOM 755 C CA . SER A 1 99 ? 21.217 -38.713 -58.443 1.00 55.31 99 SER A CA 1
ATOM 756 C C . SER A 1 99 ? 21.394 -38.062 -57.061 1.00 55.31 99 SER A C 1
ATOM 758 O O . SER A 1 99 ? 20.984 -36.920 -56.854 1.00 55.31 99 SER A O 1
ATOM 760 N N . SER A 1 100 ? 22.045 -38.743 -56.107 1.00 59.25 100 SER A N 1
ATOM 761 C CA . SER A 1 100 ? 22.192 -38.252 -54.726 1.00 59.25 100 SER A CA 1
ATOM 762 C C . SER A 1 100 ? 23.217 -37.121 -54.564 1.00 59.25 100 SER A C 1
ATOM 764 O O . SER A 1 100 ? 23.070 -36.321 -53.647 1.00 59.25 100 SER A O 1
ATOM 766 N N . GLN A 1 101 ? 24.248 -37.027 -55.416 1.00 64.88 101 GLN A N 1
ATOM 767 C CA . GLN A 1 101 ? 25.244 -35.946 -55.317 1.00 64.88 101 GLN A CA 1
ATOM 768 C C . GLN A 1 101 ? 24.726 -34.622 -55.890 1.00 64.88 101 GLN A C 1
ATOM 770 O O . GLN A 1 101 ? 24.931 -33.574 -55.285 1.00 64.88 101 GLN A O 1
ATOM 775 N N . GLU A 1 102 ? 23.989 -34.658 -57.004 1.00 65.44 102 GLU A N 1
ATOM 776 C CA . GLU A 1 102 ? 23.377 -33.449 -57.572 1.00 65.44 102 GLU A CA 1
ATOM 777 C C . GLU A 1 102 ? 22.223 -32.936 -56.704 1.00 65.44 102 GLU A C 1
ATOM 779 O O . GLU A 1 102 ? 22.086 -31.730 -56.511 1.00 65.44 102 GLU A O 1
ATOM 784 N N . THR A 1 103 ? 21.433 -33.833 -56.105 1.00 65.62 103 THR A N 1
ATOM 785 C CA . THR A 1 103 ? 20.374 -33.431 -55.166 1.00 65.62 103 THR A CA 1
ATOM 786 C C . THR A 1 103 ? 20.929 -32.893 -53.848 1.00 65.62 103 THR A C 1
ATOM 788 O O . THR A 1 103 ? 20.375 -31.921 -53.344 1.00 65.62 103 THR A O 1
ATOM 791 N N . GLN A 1 104 ? 22.041 -33.424 -53.322 1.00 71.00 104 GLN A N 1
ATOM 792 C CA . GLN A 1 104 ? 22.720 -32.841 -52.154 1.00 71.00 104 GLN A CA 1
ATOM 793 C C . GLN A 1 104 ? 23.322 -31.465 -52.462 1.00 71.00 104 GLN A C 1
ATOM 795 O O . GLN A 1 104 ? 23.111 -30.538 -51.687 1.00 71.00 104 GLN A O 1
ATOM 800 N N . ALA A 1 105 ? 23.971 -31.289 -53.619 1.00 72.38 105 ALA A N 1
ATOM 801 C CA . ALA A 1 105 ? 24.511 -29.990 -54.027 1.00 72.38 105 ALA A CA 1
ATOM 802 C C . ALA A 1 105 ? 23.406 -28.943 -54.269 1.00 72.38 105 ALA A C 1
ATOM 804 O O . ALA A 1 105 ? 23.576 -27.763 -53.955 1.00 72.38 105 ALA A O 1
ATOM 805 N N . LEU A 1 106 ? 22.249 -29.356 -54.801 1.00 73.06 106 LEU A N 1
ATOM 806 C CA . LEU A 1 106 ? 21.092 -28.473 -54.942 1.00 73.06 106 LEU A CA 1
ATOM 807 C C . LEU A 1 106 ? 20.456 -28.159 -53.583 1.00 73.06 106 LEU A C 1
ATOM 809 O O . LEU A 1 106 ? 20.164 -26.993 -53.330 1.00 73.06 106 LEU A O 1
ATOM 813 N N . LEU A 1 107 ? 20.292 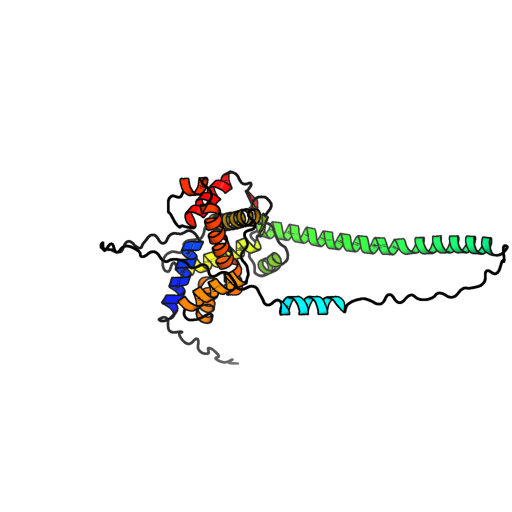-29.141 -52.692 1.00 71.94 107 LEU A N 1
ATOM 814 C CA . LEU A 1 107 ? 19.761 -28.917 -51.342 1.00 71.94 107 LEU A CA 1
ATOM 815 C C . LEU A 1 107 ? 20.659 -27.979 -50.528 1.00 71.94 107 LEU A C 1
ATOM 817 O O . LEU A 1 107 ? 20.149 -27.029 -49.944 1.00 71.94 107 LEU A O 1
ATOM 821 N N . GLU A 1 108 ? 21.981 -28.140 -50.589 1.00 72.62 108 GLU A N 1
ATOM 822 C CA . GLU A 1 108 ? 22.937 -27.246 -49.921 1.00 72.62 108 GLU A CA 1
ATOM 823 C C . GLU A 1 108 ? 22.859 -25.808 -50.481 1.00 72.62 108 GLU A C 1
ATOM 825 O O . GLU A 1 108 ? 22.917 -24.815 -49.746 1.00 72.62 108 GLU A O 1
ATOM 830 N N . LYS A 1 109 ? 22.608 -25.664 -51.790 1.00 72.62 109 LYS A N 1
ATOM 831 C CA . LYS A 1 109 ? 22.404 -24.360 -52.446 1.00 72.62 109 LYS A CA 1
ATOM 832 C C . LYS A 1 109 ? 21.047 -23.717 -52.105 1.00 72.62 109 LYS A C 1
ATOM 834 O O . LYS A 1 109 ? 20.941 -22.488 -52.023 1.00 72.62 109 LYS A O 1
ATOM 839 N N . TYR A 1 110 ? 20.004 -24.515 -51.881 1.00 67.19 110 TYR A N 1
ATOM 840 C CA . TYR A 1 110 ? 18.692 -24.019 -51.448 1.00 67.19 110 TYR A CA 1
ATOM 841 C C . TYR A 1 110 ? 18.652 -23.700 -49.943 1.00 67.19 110 TYR A C 1
ATOM 843 O O . TYR A 1 110 ? 18.061 -22.689 -49.558 1.00 67.19 110 TYR A O 1
ATOM 851 N N . GLU A 1 111 ? 19.346 -24.461 -49.093 1.00 67.31 111 GLU A N 1
ATOM 852 C CA . GLU A 1 111 ? 19.446 -24.174 -47.654 1.00 67.31 111 GLU A CA 1
ATOM 853 C C . GLU A 1 111 ? 20.236 -22.887 -47.378 1.00 67.31 111 GLU A C 1
ATOM 855 O O . GLU A 1 111 ? 19.801 -22.032 -46.599 1.00 67.31 111 GLU A O 1
ATOM 860 N N . THR A 1 112 ? 21.349 -22.677 -48.086 1.00 65.88 112 THR A N 1
ATOM 861 C CA . THR A 1 112 ? 22.157 -21.453 -47.940 1.00 65.88 112 THR A CA 1
ATOM 862 C C . THR A 1 112 ? 21.429 -20.194 -48.427 1.00 65.88 112 THR A C 1
ATOM 864 O O . THR A 1 112 ? 21.588 -19.119 -47.840 1.00 65.88 112 THR A O 1
ATOM 867 N N . SER A 1 113 ? 20.568 -20.303 -49.445 1.00 62.53 113 SER A N 1
ATOM 868 C CA . SER A 1 113 ? 19.814 -19.158 -49.981 1.00 62.53 113 SER A CA 1
ATOM 869 C C . SER A 1 113 ? 18.549 -18.811 -49.180 1.00 62.53 113 SER A C 1
ATOM 871 O O . SER A 1 113 ? 18.210 -17.626 -49.070 1.00 62.53 113 SER A O 1
ATOM 873 N N . LEU A 1 114 ? 17.893 -19.786 -48.539 1.00 60.28 114 LEU A N 1
ATOM 874 C CA . LEU A 1 114 ? 16.756 -19.531 -47.641 1.00 60.28 114 LEU A CA 1
ATOM 875 C C . LEU A 1 114 ? 17.187 -18.869 -46.321 1.00 60.28 114 LEU A C 1
ATOM 877 O O . LEU A 1 114 ? 16.513 -17.950 -45.848 1.00 60.28 114 LEU A O 1
ATOM 881 N N . LEU A 1 115 ? 18.349 -19.237 -45.771 1.00 59.44 115 LEU A N 1
ATOM 882 C CA . LEU A 1 115 ? 18.875 -18.618 -44.545 1.00 59.44 115 LEU A CA 1
ATOM 883 C C . LEU A 1 115 ? 19.413 -17.192 -44.768 1.00 59.44 115 LEU A C 1
ATOM 885 O O . LEU A 1 115 ? 19.356 -16.355 -43.862 1.00 59.44 115 LEU A O 1
ATOM 889 N N . ALA A 1 116 ? 19.878 -16.866 -45.978 1.00 59.88 116 ALA A N 1
ATOM 890 C CA . ALA A 1 116 ? 20.396 -15.534 -46.297 1.00 59.88 116 ALA A CA 1
ATOM 891 C C . ALA A 1 116 ? 19.291 -14.472 -46.477 1.00 59.88 116 ALA A C 1
ATOM 893 O O . ALA A 1 116 ? 19.505 -13.296 -46.165 1.00 59.88 116 ALA A O 1
ATOM 894 N N . ARG A 1 117 ? 18.089 -14.861 -46.936 1.00 58.91 117 ARG A N 1
ATOM 895 C CA . ARG A 1 117 ? 16.981 -13.916 -47.193 1.00 58.91 117 ARG A CA 1
ATOM 896 C C . ARG A 1 117 ? 16.187 -13.544 -45.931 1.00 58.91 117 ARG A C 1
ATOM 898 O O . ARG A 1 117 ? 15.587 -12.472 -45.892 1.00 58.91 117 ARG A O 1
ATOM 905 N N . GLY A 1 118 ? 16.251 -14.362 -44.877 1.00 56.12 118 GLY A N 1
ATOM 906 C CA . GLY A 1 118 ? 15.551 -14.127 -43.604 1.00 56.12 118 GLY A CA 1
ATOM 907 C C . GLY A 1 118 ? 16.193 -13.090 -42.667 1.00 56.12 118 GLY A C 1
ATOM 908 O O . GLY A 1 118 ? 15.504 -12.526 -41.819 1.00 56.12 118 GLY A O 1
ATOM 909 N N . ARG A 1 119 ? 17.489 -12.769 -42.818 1.00 61.12 119 ARG A N 1
ATOM 910 C CA . ARG A 1 119 ? 18.201 -11.877 -41.872 1.00 61.12 119 ARG A CA 1
ATOM 911 C C . ARG A 1 119 ? 17.749 -10.417 -41.897 1.00 61.12 119 ARG A C 1
ATOM 913 O O . ARG A 1 119 ? 17.849 -9.743 -40.876 1.00 61.12 119 ARG A O 1
ATOM 920 N N . ARG A 1 120 ? 17.249 -9.903 -43.028 1.00 65.38 120 ARG A N 1
ATOM 921 C CA . ARG A 1 120 ? 16.897 -8.471 -43.128 1.00 65.38 120 ARG A CA 1
ATOM 922 C C . ARG A 1 120 ? 15.658 -8.108 -42.309 1.00 65.38 120 ARG A C 1
ATOM 924 O O . ARG A 1 120 ? 15.635 -7.043 -41.707 1.00 65.38 120 ARG A O 1
ATOM 931 N N . HIS A 1 121 ? 14.663 -8.992 -42.240 1.00 71.06 121 HIS A N 1
ATOM 932 C CA . HIS A 1 121 ? 13.427 -8.709 -41.505 1.00 71.06 121 HIS A CA 1
ATOM 933 C C . HIS A 1 121 ? 13.612 -8.809 -39.987 1.00 71.06 121 HIS A C 1
ATOM 935 O O . HIS A 1 121 ? 13.062 -7.991 -39.255 1.00 71.06 121 HIS A O 1
ATOM 941 N N . ILE A 1 122 ? 14.447 -9.740 -39.512 1.00 77.12 122 ILE A N 1
ATOM 942 C CA . ILE A 1 122 ? 14.725 -9.916 -38.076 1.00 77.12 122 ILE A CA 1
ATOM 943 C C . ILE A 1 122 ? 15.379 -8.654 -37.486 1.00 77.12 122 ILE A C 1
ATOM 945 O O . ILE A 1 122 ? 15.004 -8.219 -36.399 1.00 77.12 122 ILE A O 1
ATOM 949 N N . ASN A 1 123 ? 16.276 -8.001 -38.234 1.00 84.50 123 ASN A N 1
ATOM 950 C CA . ASN A 1 123 ? 16.922 -6.763 -37.788 1.00 84.50 123 ASN A CA 1
ATOM 951 C C . ASN A 1 123 ? 15.937 -5.588 -37.657 1.00 84.50 123 ASN A C 1
ATOM 953 O O . ASN A 1 123 ? 16.080 -4.775 -36.748 1.00 84.50 123 ASN A O 1
ATOM 957 N N . ILE A 1 124 ? 14.921 -5.506 -38.524 1.00 90.62 124 ILE A N 1
ATOM 958 C CA . ILE A 1 124 ? 13.913 -4.434 -38.471 1.00 90.62 124 ILE A CA 1
ATOM 959 C C . ILE A 1 124 ? 13.009 -4.608 -37.246 1.00 90.62 124 ILE A C 1
ATOM 961 O O . ILE A 1 124 ? 12.771 -3.642 -36.526 1.00 90.62 124 ILE A O 1
ATOM 965 N N . PHE A 1 125 ? 12.547 -5.831 -36.963 1.00 92.94 125 PHE A N 1
ATOM 966 C CA . PHE A 1 125 ? 11.733 -6.090 -35.771 1.00 92.94 125 PHE A CA 1
ATOM 967 C C . PHE A 1 125 ? 12.513 -5.860 -34.476 1.00 92.94 125 PHE A C 1
ATOM 969 O O . PHE A 1 125 ? 11.980 -5.248 -33.552 1.00 92.94 125 PHE A O 1
ATOM 976 N N . ALA A 1 126 ? 13.781 -6.279 -34.419 1.00 92.56 126 ALA A N 1
ATOM 977 C CA . ALA A 1 126 ? 14.644 -6.005 -33.273 1.00 92.56 126 ALA A CA 1
ATOM 978 C C . ALA A 1 126 ? 14.843 -4.495 -33.057 1.00 92.56 126 ALA A C 1
ATOM 980 O O . ALA A 1 126 ? 14.766 -4.020 -31.924 1.00 92.56 126 ALA A O 1
ATOM 981 N N . TRP A 1 127 ? 15.033 -3.729 -34.136 1.00 95.88 127 TRP A N 1
ATOM 982 C CA . TRP A 1 127 ? 15.164 -2.275 -34.064 1.00 95.88 127 TRP A CA 1
ATOM 983 C C . TRP A 1 127 ? 13.870 -1.591 -33.601 1.00 95.88 127 TRP A C 1
ATOM 985 O O . TRP A 1 127 ? 13.920 -0.766 -32.692 1.00 95.88 127 TRP A O 1
ATOM 995 N N . LEU A 1 128 ? 12.708 -1.971 -34.146 1.00 96.69 128 LEU A N 1
ATOM 996 C CA . LEU A 1 128 ? 11.406 -1.434 -33.721 1.00 96.69 128 LEU A CA 1
ATOM 997 C C . LEU A 1 128 ? 11.103 -1.758 -32.254 1.00 96.69 128 LEU A C 1
ATOM 999 O O . LEU A 1 128 ? 10.648 -0.890 -31.511 1.00 96.69 128 LEU A O 1
ATOM 1003 N N . TYR A 1 129 ? 11.390 -2.986 -31.824 1.00 96.44 129 TYR A N 1
ATOM 1004 C CA . TYR A 1 129 ? 11.237 -3.394 -30.431 1.00 96.44 129 TYR A CA 1
ATOM 1005 C C . TYR A 1 129 ? 12.162 -2.587 -29.510 1.00 96.44 129 TYR A C 1
ATOM 1007 O O . TYR A 1 129 ? 11.717 -2.073 -28.485 1.00 96.44 129 TYR A O 1
ATOM 1015 N N . GLY A 1 130 ? 13.425 -2.401 -29.905 1.00 97.56 130 GLY A N 1
ATOM 1016 C CA . GLY A 1 130 ? 14.374 -1.554 -29.182 1.00 97.56 130 GLY A CA 1
ATOM 1017 C C . GLY A 1 130 ? 13.921 -0.094 -29.092 1.00 97.56 130 GLY A C 1
ATOM 1018 O O . GLY A 1 130 ? 13.963 0.494 -28.012 1.00 97.56 130 GLY A O 1
ATOM 1019 N N . ALA A 1 131 ? 13.420 0.477 -30.190 1.00 97.69 131 ALA A N 1
ATOM 1020 C CA . ALA A 1 131 ? 12.883 1.836 -30.220 1.00 97.69 131 ALA A CA 1
ATOM 1021 C C . ALA A 1 131 ? 11.658 1.985 -29.302 1.00 97.69 131 ALA A C 1
ATOM 1023 O O . ALA A 1 131 ? 11.581 2.939 -28.530 1.00 97.69 131 ALA A O 1
ATOM 1024 N N . MET A 1 132 ? 10.740 1.014 -29.318 1.00 97.44 132 MET A N 1
ATOM 1025 C CA . MET A 1 132 ? 9.570 0.987 -28.436 1.00 97.44 132 MET A CA 1
ATOM 1026 C C . MET A 1 132 ? 9.973 0.982 -26.953 1.00 97.44 132 MET A C 1
ATOM 1028 O O . MET A 1 132 ? 9.458 1.786 -26.176 1.00 97.44 132 MET A O 1
ATOM 1032 N N . TRP A 1 133 ? 10.930 0.133 -26.558 1.00 97.44 133 TRP A N 1
ATOM 1033 C CA . TRP A 1 133 ? 11.445 0.112 -25.183 1.00 97.44 133 TRP A CA 1
ATOM 1034 C C . TRP A 1 133 ? 12.184 1.392 -24.806 1.00 97.44 133 TRP A C 1
ATOM 1036 O O . TRP A 1 133 ? 12.028 1.873 -23.686 1.00 97.44 133 TRP A O 1
ATOM 1046 N N . SER A 1 134 ? 12.951 1.972 -25.730 1.00 97.75 134 SER A N 1
ATOM 1047 C CA . SER A 1 134 ? 13.640 3.243 -25.502 1.00 97.75 134 SER A CA 1
ATOM 1048 C C . SER A 1 134 ? 12.649 4.373 -25.210 1.00 97.75 134 SER A C 1
ATOM 1050 O O . SER A 1 134 ? 12.803 5.072 -24.209 1.00 97.75 134 SER A O 1
ATOM 1052 N N . VAL A 1 135 ? 11.584 4.495 -26.011 1.00 97.31 135 VAL A N 1
ATOM 1053 C CA . VAL A 1 135 ? 10.514 5.480 -25.784 1.00 97.31 135 VAL A CA 1
ATOM 1054 C C . VAL A 1 135 ? 9.796 5.218 -24.459 1.00 97.31 135 VAL A C 1
ATOM 1056 O O . VAL A 1 135 ? 9.544 6.159 -23.708 1.00 97.31 135 VAL A O 1
ATOM 1059 N N . PHE A 1 136 ? 9.511 3.955 -24.129 1.00 95.25 136 PHE A N 1
ATOM 1060 C CA . PHE A 1 136 ? 8.871 3.588 -22.863 1.00 95.25 136 PHE A CA 1
ATOM 1061 C C . PHE A 1 136 ? 9.727 3.956 -21.637 1.00 95.25 136 PHE A C 1
ATOM 1063 O O . PHE A 1 136 ? 9.224 4.559 -20.684 1.00 95.25 136 PHE A O 1
ATOM 1070 N N . LEU A 1 137 ? 11.027 3.644 -21.664 1.00 95.56 137 LEU A N 1
ATOM 1071 C CA . LEU A 1 137 ? 11.962 3.975 -20.584 1.00 95.56 137 LEU A CA 1
ATOM 1072 C C . LEU A 1 137 ? 12.150 5.488 -20.448 1.00 95.56 137 LEU A C 1
ATOM 1074 O O . LEU A 1 137 ? 12.110 6.007 -19.333 1.00 95.56 137 LEU A O 1
ATOM 1078 N N . LEU A 1 138 ? 12.290 6.202 -21.568 1.00 97.12 138 LEU A N 1
ATOM 1079 C CA . LEU A 1 138 ? 12.408 7.659 -21.570 1.00 97.12 138 LEU A CA 1
ATOM 1080 C C . LEU A 1 138 ? 11.136 8.321 -21.025 1.00 97.12 138 LEU A C 1
ATOM 1082 O O . LEU A 1 138 ? 11.219 9.201 -20.172 1.00 97.12 138 LEU A O 1
ATOM 1086 N N . GLY A 1 139 ? 9.959 7.858 -21.453 1.00 95.06 139 GLY A N 1
ATOM 1087 C CA . GLY A 1 139 ? 8.674 8.334 -20.940 1.00 95.06 139 GLY A CA 1
ATOM 1088 C C . GLY A 1 139 ? 8.520 8.089 -19.438 1.00 95.06 139 GLY A C 1
ATOM 1089 O O . GLY A 1 139 ? 8.098 8.984 -18.709 1.00 95.06 139 GLY A O 1
ATOM 1090 N N . THR A 1 140 ? 8.937 6.915 -18.954 1.00 93.38 140 THR A N 1
ATOM 1091 C CA . THR A 1 140 ? 8.934 6.586 -17.519 1.00 93.38 140 THR A CA 1
ATOM 1092 C C . THR A 1 140 ? 9.896 7.479 -16.731 1.00 93.38 140 THR A C 1
ATOM 1094 O O . THR A 1 140 ? 9.539 7.949 -15.652 1.00 93.38 140 THR A O 1
ATOM 1097 N N . ALA A 1 141 ? 11.083 7.773 -17.271 1.00 94.81 141 ALA A N 1
ATOM 1098 C CA . ALA A 1 141 ? 12.052 8.672 -16.643 1.00 94.81 141 ALA A CA 1
ATOM 1099 C C . ALA A 1 141 ? 11.530 10.116 -16.554 1.00 94.81 141 ALA A C 1
ATOM 1101 O O . ALA A 1 141 ? 11.622 10.736 -15.495 1.00 94.81 141 ALA A O 1
ATOM 1102 N N . VAL A 1 142 ? 10.921 10.634 -17.627 1.00 95.62 142 VAL A N 1
ATOM 1103 C CA . VAL A 1 142 ? 10.282 11.963 -17.628 1.00 95.62 142 VAL A CA 1
ATOM 1104 C C . VAL A 1 142 ? 9.128 12.008 -16.629 1.00 95.62 142 VAL A C 1
ATOM 1106 O O . VAL A 1 142 ? 9.029 12.966 -15.865 1.00 95.62 142 VAL A O 1
ATOM 1109 N N . LEU A 1 143 ? 8.290 10.966 -16.584 1.00 93.62 143 LEU A N 1
ATOM 1110 C CA . LEU A 1 143 ? 7.193 10.871 -15.621 1.00 93.62 143 LEU A CA 1
ATOM 1111 C C . LEU A 1 143 ? 7.716 10.858 -14.181 1.00 93.62 143 LEU A C 1
ATOM 1113 O O . LEU A 1 143 ? 7.187 11.582 -13.342 1.00 93.62 143 LEU A O 1
ATOM 1117 N N . ALA A 1 144 ? 8.771 10.090 -13.899 1.00 91.69 144 ALA A N 1
ATOM 1118 C CA . ALA A 1 144 ? 9.406 10.072 -12.587 1.00 91.69 144 ALA A CA 1
ATOM 1119 C C . ALA A 1 144 ? 9.921 11.471 -12.213 1.00 91.69 144 ALA A C 1
ATOM 1121 O O . ALA A 1 144 ? 9.545 12.001 -11.171 1.00 91.69 144 ALA A O 1
ATOM 1122 N N . ILE A 1 145 ? 10.696 12.127 -13.080 1.00 94.44 145 ILE A N 1
ATOM 1123 C CA . ILE A 1 145 ? 11.199 13.486 -12.819 1.00 94.44 145 ILE A CA 1
ATOM 1124 C C . ILE A 1 145 ? 10.040 14.472 -12.607 1.00 94.44 145 ILE A C 1
ATOM 1126 O O . ILE A 1 145 ? 10.071 15.256 -11.659 1.00 94.44 145 ILE A O 1
ATOM 1130 N N . GLY A 1 146 ? 8.994 14.412 -13.433 1.00 94.44 146 GLY A N 1
ATOM 1131 C CA . GLY A 1 146 ? 7.820 15.274 -13.303 1.00 94.44 146 GLY A CA 1
ATOM 1132 C C . GLY A 1 146 ? 7.072 15.078 -11.984 1.00 94.44 146 GLY A C 1
ATOM 1133 O O . GLY A 1 146 ? 6.649 16.042 -11.350 1.00 94.44 146 GLY A O 1
ATOM 1134 N N . VAL A 1 147 ? 6.958 13.836 -11.519 1.00 91.75 147 VAL A N 1
ATOM 1135 C CA . VAL A 1 147 ? 6.278 13.512 -10.262 1.00 91.75 147 VAL A CA 1
ATOM 1136 C C . VAL A 1 147 ? 7.119 13.893 -9.040 1.00 91.75 147 VAL A C 1
ATOM 1138 O O . VAL A 1 147 ? 6.586 14.536 -8.138 1.00 91.75 147 VAL A O 1
ATOM 1141 N N . TYR A 1 148 ? 8.407 13.535 -9.007 1.00 90.31 148 TYR A N 1
ATOM 1142 C CA . TYR A 1 148 ? 9.271 13.766 -7.840 1.00 90.31 148 TYR A CA 1
ATOM 1143 C C . TYR A 1 148 ? 9.795 15.203 -7.762 1.00 90.31 148 TYR A C 1
ATOM 1145 O O . TYR A 1 148 ? 9.774 15.808 -6.697 1.00 90.31 148 TYR A O 1
ATOM 1153 N N . LYS A 1 149 ? 10.266 15.776 -8.877 1.00 92.31 149 LYS A N 1
ATOM 1154 C CA . LYS A 1 149 ? 10.904 17.105 -8.877 1.00 92.31 149 LYS A CA 1
ATOM 1155 C C . LYS A 1 149 ? 9.940 18.240 -9.187 1.00 92.31 149 LYS A C 1
ATOM 1157 O O . LYS A 1 149 ? 10.071 19.304 -8.596 1.00 92.31 149 LYS A O 1
ATOM 1162 N N . LEU A 1 150 ? 8.998 18.030 -10.107 1.00 93.38 150 LEU A N 1
ATOM 1163 C CA . LEU A 1 150 ? 8.056 19.078 -10.529 1.00 93.38 150 LEU A CA 1
ATOM 1164 C C . LEU A 1 150 ? 6.712 19.015 -9.791 1.00 93.38 150 LEU A C 1
ATOM 1166 O O . LEU A 1 150 ? 5.878 19.893 -9.989 1.00 93.38 150 LEU A O 1
ATOM 1170 N N . GLY A 1 151 ? 6.485 17.991 -8.961 1.00 88.69 151 GLY A N 1
ATOM 1171 C CA . GLY A 1 151 ? 5.270 17.861 -8.159 1.00 88.69 151 GLY A CA 1
ATOM 1172 C C . GLY A 1 151 ? 3.992 17.660 -8.977 1.00 88.69 151 GLY A C 1
ATOM 1173 O O . GLY A 1 151 ? 2.925 18.060 -8.529 1.00 88.69 151 GLY A O 1
ATOM 1174 N N . TRP A 1 152 ? 4.066 17.061 -10.172 1.00 91.38 152 TRP A N 1
ATOM 1175 C CA . TRP A 1 152 ? 2.900 16.897 -11.050 1.00 91.38 152 TRP A CA 1
ATOM 1176 C C . TRP A 1 152 ? 1.754 16.137 -10.369 1.00 91.38 152 TRP A C 1
ATOM 1178 O O . TRP A 1 152 ? 1.830 14.922 -10.168 1.00 91.38 152 TRP A O 1
ATOM 1188 N N . ASP A 1 153 ? 0.652 16.818 -10.064 1.00 86.38 153 ASP A N 1
ATOM 1189 C CA . ASP A 1 153 ? -0.465 16.301 -9.262 1.00 86.38 153 ASP A CA 1
ATOM 1190 C C . ASP A 1 153 ? -1.791 16.118 -10.027 1.00 86.38 153 ASP A C 1
ATOM 1192 O O . ASP A 1 153 ? -2.773 15.613 -9.476 1.00 86.38 153 ASP A O 1
ATOM 1196 N N . GLY A 1 154 ? -1.801 16.433 -11.325 1.00 88.31 154 GLY A N 1
ATOM 1197 C CA . GLY A 1 154 ? -2.991 16.380 -12.175 1.00 88.31 154 GLY A CA 1
ATOM 1198 C C . GLY A 1 154 ? -3.663 15.000 -12.291 1.00 88.31 154 GLY A C 1
ATOM 1199 O O . GLY A 1 154 ? -3.055 13.943 -12.105 1.00 88.31 154 GLY A O 1
ATOM 1200 N N . GLN A 1 155 ? -4.947 15.001 -12.680 1.00 87.88 155 GLN A N 1
ATOM 1201 C CA . GLN A 1 155 ? -5.752 13.779 -12.858 1.00 87.88 155 GLN A CA 1
ATOM 1202 C C . GLN A 1 155 ? -5.128 12.786 -13.851 1.00 87.88 155 GLN A C 1
ATOM 1204 O O . GLN A 1 155 ? -5.189 11.576 -13.628 1.00 87.88 155 GLN A O 1
ATOM 1209 N N . LEU A 1 156 ? -4.516 13.286 -14.932 1.00 89.56 156 LEU A N 1
ATOM 1210 C CA . LEU A 1 156 ? -3.833 12.452 -15.923 1.00 89.56 156 LEU A CA 1
ATOM 1211 C C . LEU A 1 156 ? -2.636 11.727 -15.296 1.00 89.56 156 LEU A C 1
ATOM 1213 O O . LEU A 1 156 ? -2.496 10.519 -15.472 1.00 89.56 156 LEU A O 1
ATOM 1217 N N . THR A 1 157 ? -1.833 12.437 -14.500 1.00 88.38 157 THR A N 1
ATOM 1218 C CA . THR A 1 157 ? -0.700 11.866 -13.764 1.00 88.38 157 THR A CA 1
ATOM 1219 C C . THR A 1 157 ? -1.165 10.788 -12.792 1.00 88.38 157 THR A C 1
ATOM 1221 O O . THR A 1 157 ? -0.592 9.705 -12.769 1.00 88.38 157 THR A O 1
ATOM 1224 N N . ASN A 1 158 ? -2.257 11.017 -12.054 1.00 84.69 158 ASN A N 1
ATOM 1225 C CA . ASN A 1 158 ? -2.816 10.010 -11.143 1.00 84.69 158 ASN A CA 1
ATOM 1226 C C . ASN A 1 158 ? -3.302 8.752 -11.883 1.00 84.69 158 ASN A C 1
ATOM 1228 O O . ASN A 1 158 ? -3.097 7.642 -11.398 1.00 84.69 158 ASN A O 1
ATOM 1232 N N . LYS A 1 159 ? -3.894 8.898 -13.077 1.00 88.75 159 LYS A N 1
ATOM 1233 C CA . LYS A 1 159 ? -4.255 7.745 -13.919 1.00 88.75 159 LYS A CA 1
ATOM 1234 C C . LYS A 1 159 ? -3.016 6.998 -14.417 1.00 88.75 159 LYS A C 1
ATOM 1236 O O . LYS A 1 159 ? -2.997 5.775 -14.351 1.00 88.75 159 LYS A O 1
ATOM 1241 N N . LEU A 1 160 ? -1.986 7.713 -14.873 1.00 88.12 160 LEU A N 1
ATOM 1242 C CA . LEU A 1 160 ? -0.720 7.131 -15.341 1.00 88.12 160 LEU A CA 1
ATOM 1243 C C . LEU A 1 160 ? 0.020 6.371 -14.230 1.00 88.12 160 LEU A C 1
ATOM 1245 O O . LEU A 1 160 ? 0.517 5.274 -14.472 1.00 88.12 160 LEU A O 1
ATOM 1249 N N . LEU A 1 161 ? 0.030 6.906 -13.007 1.00 87.12 161 LEU A N 1
ATOM 1250 C CA . LEU A 1 161 ? 0.657 6.287 -11.832 1.00 87.12 161 LEU A CA 1
ATOM 1251 C C . LEU A 1 161 ? 0.027 4.948 -11.422 1.00 87.12 161 LEU A C 1
ATOM 1253 O O . LEU A 1 161 ? 0.673 4.158 -10.738 1.00 87.12 161 LEU A O 1
ATOM 1257 N N . ASN A 1 162 ? -1.211 4.673 -11.840 1.00 85.94 162 ASN A N 1
ATOM 1258 C CA . ASN A 1 162 ? -1.834 3.367 -11.618 1.00 85.94 162 ASN A CA 1
ATOM 1259 C C . ASN A 1 162 ? -1.300 2.292 -12.577 1.00 85.94 162 ASN A C 1
ATOM 1261 O O . ASN A 1 162 ? -1.366 1.110 -12.253 1.00 85.94 162 ASN A O 1
ATOM 1265 N N . TYR A 1 163 ? -0.782 2.691 -13.743 1.00 89.94 163 TYR A N 1
ATOM 1266 C CA . TYR A 1 163 ? -0.219 1.775 -14.740 1.00 89.94 163 TYR A CA 1
ATOM 1267 C C . TYR A 1 163 ? 1.291 1.620 -14.602 1.00 89.94 163 TYR A C 1
ATOM 1269 O O . TYR A 1 163 ? 1.815 0.528 -14.804 1.00 89.94 163 TYR A O 1
ATOM 1277 N N . VAL A 1 164 ? 1.987 2.709 -14.270 1.00 90.19 164 VAL A N 1
ATOM 1278 C CA . VAL A 1 164 ? 3.438 2.719 -14.090 1.00 90.19 164 VAL A CA 1
ATOM 1279 C C . VAL A 1 164 ? 3.733 2.763 -12.592 1.00 90.19 164 VAL A C 1
ATOM 1281 O O . VAL A 1 164 ? 3.626 3.831 -11.981 1.00 90.19 164 VAL A O 1
ATOM 1284 N N . PRO A 1 165 ? 4.083 1.621 -11.973 1.00 87.56 165 PRO A N 1
ATOM 1285 C CA . PRO A 1 165 ? 4.304 1.552 -10.541 1.00 87.56 165 PRO A CA 1
ATOM 1286 C C . PRO A 1 165 ? 5.636 2.231 -10.202 1.00 87.56 165 PRO A C 1
ATOM 1288 O O . PRO A 1 165 ? 6.706 1.632 -10.276 1.00 87.56 165 PRO A O 1
ATOM 1291 N N . LEU A 1 166 ? 5.576 3.516 -9.850 1.00 92.88 166 LEU A N 1
ATOM 1292 C CA . LEU A 1 166 ? 6.746 4.257 -9.385 1.00 92.88 166 LEU A CA 1
ATOM 1293 C C . LEU A 1 166 ? 7.001 3.947 -7.901 1.00 92.88 166 LEU A C 1
ATOM 1295 O O . LEU A 1 166 ? 6.085 4.116 -7.083 1.00 92.88 166 LEU A O 1
ATOM 1299 N N . PRO A 1 167 ? 8.205 3.482 -7.523 1.00 94.06 167 PRO A N 1
ATOM 1300 C CA . PRO A 1 167 ? 8.531 3.203 -6.133 1.00 94.06 167 PRO A CA 1
ATOM 1301 C C . PRO A 1 167 ? 8.750 4.516 -5.381 1.00 94.06 167 PRO A C 1
ATOM 1303 O O . PRO A 1 167 ? 9.669 5.274 -5.666 1.00 94.06 167 PRO A O 1
ATOM 1306 N N . TYR A 1 168 ? 7.916 4.791 -4.389 1.00 94.62 168 TYR A N 1
ATOM 1307 C CA . TYR A 1 168 ? 8.114 5.898 -3.458 1.00 94.62 168 TYR A CA 1
ATOM 1308 C C . TYR A 1 168 ? 9.199 5.602 -2.424 1.00 94.62 168 TYR A C 1
ATOM 1310 O O . TYR A 1 168 ? 9.935 6.492 -2.014 1.00 94.62 168 TYR A O 1
ATOM 1318 N N . GLY A 1 169 ? 9.341 4.340 -2.038 1.00 96.00 169 GLY A N 1
ATOM 1319 C CA . GLY A 1 169 ? 10.393 3.908 -1.136 1.00 96.00 169 GLY A CA 1
ATOM 1320 C C . GLY A 1 169 ? 10.463 2.397 -1.033 1.00 96.00 169 GLY A C 1
ATOM 1321 O O . GLY A 1 169 ? 9.687 1.680 -1.665 1.00 96.00 169 GLY A O 1
ATOM 1322 N N . PHE A 1 170 ? 11.382 1.917 -0.214 1.00 96.31 170 PHE A N 1
ATOM 1323 C CA . PHE A 1 170 ? 11.568 0.513 0.100 1.00 96.31 170 PHE A CA 1
ATOM 1324 C C . PHE A 1 170 ? 11.681 0.341 1.607 1.00 96.31 170 PHE A C 1
ATOM 1326 O O . PHE A 1 170 ? 12.391 1.087 2.282 1.00 96.31 170 PHE A O 1
ATOM 1333 N N . VAL A 1 171 ? 11.002 -0.679 2.118 1.00 95.94 171 VAL A N 1
ATOM 1334 C CA . VAL A 1 171 ? 11.215 -1.216 3.460 1.00 95.94 171 VAL A CA 1
ATOM 1335 C C . VAL A 1 171 ? 11.796 -2.607 3.259 1.00 95.94 171 VAL A C 1
ATOM 1337 O O . VAL A 1 171 ? 11.088 -3.517 2.820 1.00 95.94 171 VAL A O 1
ATOM 1340 N N . ARG A 1 172 ? 13.100 -2.770 3.509 1.00 93.25 172 ARG A N 1
ATOM 1341 C CA . ARG A 1 172 ? 13.858 -3.971 3.103 1.00 93.25 172 ARG A CA 1
ATOM 1342 C C . ARG A 1 172 ? 13.713 -4.232 1.594 1.00 93.25 172 ARG A C 1
ATOM 1344 O O . ARG A 1 172 ? 14.211 -3.450 0.794 1.00 93.25 172 ARG A O 1
ATOM 1351 N N . TYR A 1 173 ? 13.015 -5.305 1.214 1.00 93.62 173 TYR A N 1
ATOM 1352 C CA . TYR A 1 173 ? 12.765 -5.718 -0.172 1.00 93.62 173 TYR A CA 1
ATOM 1353 C C . TYR A 1 173 ? 11.333 -5.420 -0.641 1.00 93.62 173 TYR A C 1
ATOM 1355 O O . TYR A 1 173 ? 10.961 -5.789 -1.754 1.00 93.62 173 TYR A O 1
ATOM 1363 N N . HIS A 1 174 ? 10.519 -4.765 0.192 1.00 95.00 174 HIS A N 1
ATOM 1364 C CA . HIS A 1 174 ? 9.131 -4.454 -0.129 1.00 95.00 174 HIS A CA 1
ATOM 1365 C C . HIS A 1 174 ? 8.998 -3.007 -0.623 1.00 95.00 174 HIS A C 1
ATOM 1367 O O . HIS A 1 174 ? 9.231 -2.076 0.157 1.00 95.00 174 HIS A O 1
ATOM 1373 N N . PRO A 1 175 ? 8.631 -2.793 -1.902 1.00 95.62 175 PRO A N 1
ATOM 1374 C CA . PRO A 1 175 ? 8.406 -1.457 -2.431 1.00 95.62 175 PRO A CA 1
ATOM 1375 C C . PRO A 1 175 ? 7.127 -0.847 -1.852 1.00 95.62 175 PRO A C 1
ATOM 1377 O O . PRO A 1 175 ? 6.071 -1.480 -1.813 1.00 95.62 175 PRO A O 1
ATOM 1380 N N . ILE A 1 176 ? 7.214 0.423 -1.471 1.00 95.44 176 ILE A N 1
ATOM 1381 C CA . ILE A 1 176 ? 6.069 1.297 -1.232 1.00 95.44 176 ILE A CA 1
ATOM 1382 C C . ILE A 1 176 ? 5.823 2.054 -2.531 1.00 95.44 176 ILE A C 1
ATOM 1384 O O . ILE A 1 176 ? 6.680 2.809 -2.982 1.00 95.44 176 ILE A O 1
ATOM 1388 N N . TRP A 1 177 ? 4.661 1.866 -3.147 1.00 94.75 177 TRP A N 1
ATOM 1389 C CA . TRP A 1 177 ? 4.327 2.516 -4.415 1.00 94.75 177 TRP A CA 1
ATOM 1390 C C . TRP A 1 177 ? 3.811 3.940 -4.208 1.00 94.75 177 TRP A C 1
ATOM 1392 O O . TRP A 1 177 ? 2.988 4.196 -3.326 1.00 94.75 177 TRP A O 1
ATOM 1402 N N . TYR A 1 178 ? 4.212 4.857 -5.082 1.00 92.50 178 TYR A N 1
ATOM 1403 C CA . TYR A 1 178 ? 3.816 6.263 -5.018 1.00 92.50 178 TYR A CA 1
ATOM 1404 C C . TYR A 1 178 ? 2.305 6.477 -5.183 1.00 92.50 178 TYR A C 1
ATOM 1406 O O . TYR A 1 178 ? 1.708 7.300 -4.487 1.00 92.50 178 TYR A O 1
ATOM 1414 N N . GLY A 1 179 ? 1.648 5.662 -6.017 1.00 91.56 179 GLY A N 1
ATOM 1415 C CA . GLY A 1 179 ? 0.185 5.652 -6.110 1.00 91.56 179 GLY A CA 1
ATOM 1416 C C . GLY A 1 179 ? -0.494 5.289 -4.782 1.00 91.56 179 GLY A C 1
ATOM 1417 O O . GLY A 1 179 ? -1.525 5.865 -4.437 1.00 91.56 179 GLY A O 1
ATOM 1418 N N . THR A 1 180 ? 0.116 4.398 -3.987 1.00 92.25 180 THR A N 1
ATOM 1419 C CA . THR A 1 180 ? -0.386 4.073 -2.641 1.00 92.25 180 THR A CA 1
ATOM 1420 C C . THR A 1 180 ? -0.214 5.269 -1.715 1.00 92.25 180 THR A C 1
ATOM 1422 O O . THR A 1 180 ? -1.181 5.663 -1.071 1.00 92.25 180 THR A O 1
ATOM 1425 N N . TYR A 1 181 ? 0.968 5.893 -1.709 1.00 93.94 181 TYR A N 1
ATOM 1426 C CA . TYR A 1 181 ? 1.235 7.087 -0.906 1.00 93.94 181 TYR A CA 1
ATOM 1427 C C . TYR A 1 181 ? 0.221 8.205 -1.154 1.00 93.94 181 TYR A C 1
ATOM 1429 O O . TYR A 1 181 ? -0.418 8.676 -0.213 1.00 93.94 181 TYR A O 1
ATOM 1437 N N . ARG A 1 182 ? -0.003 8.577 -2.419 1.00 91.25 182 ARG A N 1
ATOM 1438 C CA . ARG A 1 182 ? -0.970 9.629 -2.756 1.00 91.25 182 ARG A CA 1
ATOM 1439 C C . ARG A 1 182 ? -2.386 9.289 -2.338 1.00 91.25 182 ARG A C 1
ATOM 1441 O O . ARG A 1 182 ? -3.085 10.145 -1.807 1.00 91.25 182 ARG A O 1
ATOM 1448 N N . ALA A 1 183 ? -2.815 8.060 -2.596 1.00 91.06 183 ALA A N 1
ATOM 1449 C CA . ALA A 1 183 ? -4.169 7.660 -2.269 1.00 91.06 183 ALA A CA 1
ATOM 1450 C C . ALA A 1 183 ? -4.401 7.626 -0.747 1.00 91.06 183 ALA A C 1
ATOM 1452 O O . ALA A 1 183 ? -5.463 8.043 -0.299 1.00 91.06 183 ALA A O 1
ATOM 1453 N N . GLU A 1 184 ? -3.412 7.215 0.058 1.00 92.75 184 GLU A N 1
ATOM 1454 C CA . GLU A 1 184 ? -3.497 7.327 1.524 1.00 92.75 184 GLU A CA 1
ATOM 1455 C C . GLU A 1 184 ? -3.496 8.790 1.984 1.00 92.75 184 GLU A C 1
ATOM 1457 O O . GLU A 1 184 ? -4.327 9.165 2.810 1.00 92.75 184 GLU A O 1
ATOM 1462 N N . TYR A 1 185 ? -2.631 9.636 1.411 1.00 92.69 185 TYR A N 1
ATOM 1463 C CA . TYR A 1 185 ? -2.600 11.069 1.714 1.00 92.69 185 TYR A CA 1
ATOM 1464 C C . TYR A 1 185 ? -3.961 11.729 1.451 1.00 92.69 185 TYR A C 1
ATOM 1466 O O . TYR A 1 185 ? -4.500 12.412 2.319 1.00 92.69 185 TYR A O 1
ATOM 1474 N N . GLN A 1 186 ? -4.563 11.479 0.283 1.00 91.69 186 GLN A N 1
ATOM 1475 C CA . GLN A 1 186 ? -5.881 12.008 -0.077 1.00 91.69 186 GLN A CA 1
ATOM 1476 C C . GLN A 1 186 ? -6.982 11.499 0.856 1.00 91.69 186 GLN A C 1
ATOM 1478 O O . GLN A 1 186 ? -7.802 12.289 1.325 1.00 91.69 186 GLN A O 1
ATOM 1483 N N . ALA A 1 187 ? -6.996 10.196 1.143 1.00 91.75 187 ALA A N 1
ATOM 1484 C CA . ALA A 1 187 ? -8.044 9.580 1.945 1.00 91.75 187 ALA A CA 1
ATOM 1485 C C . ALA A 1 187 ? -7.984 10.053 3.413 1.00 91.75 187 ALA A C 1
ATOM 1487 O O . ALA A 1 187 ? -9.012 10.428 3.979 1.00 91.75 187 ALA A O 1
ATOM 1488 N N . ILE A 1 188 ? -6.786 10.126 4.007 1.00 91.19 188 ILE A N 1
ATOM 1489 C CA . ILE A 1 188 ? -6.581 10.607 5.385 1.00 91.19 188 ILE A CA 1
ATOM 1490 C C . ILE A 1 188 ? -6.813 12.123 5.477 1.00 91.19 188 ILE A C 1
ATOM 1492 O O . ILE A 1 188 ? -7.433 12.589 6.433 1.00 91.19 188 ILE A O 1
ATOM 1496 N N . SER A 1 189 ? -6.402 12.894 4.465 1.00 90.50 189 SER A N 1
ATOM 1497 C CA . SER A 1 189 ? -6.681 14.338 4.382 1.00 90.50 189 SER A CA 1
ATOM 1498 C C . SER A 1 189 ? -8.166 14.641 4.325 1.00 90.50 189 SER A C 1
ATOM 1500 O O . SER A 1 189 ? -8.684 15.455 5.102 1.00 90.50 189 SER A O 1
ATOM 1502 N N . ARG A 1 190 ? -8.895 13.898 3.496 1.00 90.81 190 ARG A N 1
ATOM 1503 C CA . ARG A 1 190 ? -10.349 13.992 3.457 1.00 90.81 190 ARG A CA 1
ATOM 1504 C C . ARG A 1 190 ? -10.971 13.598 4.794 1.00 90.81 190 ARG A C 1
ATOM 1506 O O . ARG A 1 190 ? -11.781 14.349 5.323 1.00 90.81 190 ARG A O 1
ATOM 1513 N N . PHE A 1 191 ? -10.529 12.499 5.395 1.00 89.56 191 PHE A N 1
ATOM 1514 C CA . PHE A 1 191 ? -11.030 12.076 6.699 1.00 89.56 191 PHE A CA 1
ATOM 1515 C C . PHE A 1 191 ? -10.837 13.145 7.786 1.00 89.56 191 PHE A C 1
ATOM 1517 O O . PHE A 1 191 ? -11.796 13.483 8.484 1.00 89.56 191 PHE A O 1
ATOM 1524 N N . ARG A 1 192 ? -9.637 13.729 7.908 1.00 87.31 192 ARG A N 1
ATOM 1525 C CA . ARG A 1 192 ? -9.357 14.769 8.913 1.00 87.31 192 ARG A CA 1
ATOM 1526 C C . ARG A 1 192 ? -10.119 16.064 8.660 1.00 87.31 192 ARG A C 1
ATOM 1528 O O . ARG A 1 192 ? -10.678 16.618 9.603 1.00 87.31 192 ARG A O 1
ATOM 1535 N N . SER A 1 193 ? -10.213 16.508 7.407 1.00 88.25 193 SER A N 1
ATOM 1536 C CA . SER A 1 193 ? -11.013 17.695 7.059 1.00 88.25 193 SER A CA 1
ATOM 1537 C C . SER A 1 193 ? -12.501 17.532 7.393 1.00 88.25 193 SER A C 1
ATOM 1539 O O . SER A 1 193 ? -13.158 18.510 7.731 1.00 88.25 193 SER A O 1
ATOM 1541 N N . GLN A 1 194 ? -13.029 16.303 7.374 1.00 86.44 194 GLN A N 1
ATOM 1542 C CA . GLN A 1 194 ? -14.404 16.004 7.797 1.00 86.44 194 GLN A CA 1
ATOM 1543 C C . GLN A 1 194 ? -14.571 15.852 9.321 1.00 86.44 194 GLN A C 1
ATOM 1545 O O . GLN A 1 194 ? -15.698 15.900 9.826 1.00 86.44 194 GLN A O 1
ATOM 1550 N N . GLN A 1 195 ? -13.485 15.617 10.067 1.00 80.56 195 GLN A N 1
ATOM 1551 C CA . GLN A 1 195 ? -13.525 15.508 11.530 1.00 80.56 195 GLN A CA 1
ATOM 1552 C C . GLN A 1 195 ? -13.341 16.850 12.230 1.00 80.56 195 GLN A C 1
ATOM 1554 O O . GLN A 1 195 ? -14.029 17.124 13.215 1.00 80.56 195 GLN A O 1
ATOM 1559 N N . SER A 1 196 ? -12.433 17.681 11.733 1.00 74.62 196 SER A N 1
ATOM 1560 C CA . SER A 1 196 ? -12.062 18.926 12.388 1.00 74.62 196 SER A CA 1
ATOM 1561 C C . SER A 1 196 ? -12.903 20.081 11.851 1.00 74.62 196 SER A C 1
ATOM 1563 O O . SER A 1 196 ? -12.465 20.822 10.978 1.00 74.62 196 SER A O 1
ATOM 1565 N N . ALA A 1 197 ? -14.108 20.268 12.397 1.00 62.72 197 ALA A N 1
ATOM 1566 C CA . ALA A 1 197 ? -14.965 21.411 12.055 1.00 62.72 197 ALA A CA 1
ATOM 1567 C C . ALA A 1 197 ? -14.332 22.782 12.394 1.00 62.72 197 ALA A C 1
ATOM 1569 O O . ALA A 1 197 ? -14.823 23.809 11.937 1.00 62.72 197 ALA A O 1
ATOM 1570 N N . SER A 1 198 ? -13.257 22.811 13.194 1.00 57.41 198 SER A N 1
ATOM 1571 C CA . SER A 1 198 ? -12.667 24.038 13.745 1.00 57.41 198 SER A CA 1
ATOM 1572 C C . SER A 1 198 ? -11.157 24.191 13.542 1.00 57.41 198 SER A C 1
ATOM 1574 O O . SER A 1 198 ? -10.592 25.204 13.948 1.00 57.41 198 SER A O 1
ATOM 1576 N N . SER A 1 199 ? -10.453 23.215 12.960 1.00 56.53 199 SER A N 1
ATOM 1577 C CA . SER A 1 199 ? -8.994 23.308 12.793 1.00 56.53 199 SER A CA 1
ATOM 1578 C C . SER A 1 199 ? -8.534 22.458 11.620 1.00 56.53 199 SER A C 1
ATOM 1580 O O . SER A 1 199 ? -8.524 21.233 11.696 1.00 56.53 199 SER A O 1
ATOM 1582 N N . GLN A 1 200 ? -8.142 23.109 10.528 1.00 60.22 200 GLN A N 1
ATOM 1583 C CA . GLN A 1 200 ? -7.523 22.469 9.372 1.00 60.22 200 GLN A CA 1
ATOM 1584 C C . GLN A 1 200 ? -6.153 21.907 9.798 1.00 60.22 200 GLN A C 1
ATOM 1586 O O . GLN A 1 200 ? -5.121 22.543 9.611 1.00 60.22 200 GLN A O 1
ATOM 1591 N N . SER A 1 201 ? -6.122 20.744 10.453 1.00 67.06 201 SER A N 1
ATOM 1592 C CA . SER A 1 201 ? -4.868 20.073 10.791 1.00 67.06 201 SER A CA 1
ATOM 1593 C C . SER A 1 201 ? -4.264 19.565 9.485 1.00 67.06 201 SER A C 1
ATOM 1595 O O . SER A 1 201 ? -4.663 18.516 8.971 1.00 67.06 201 SER A O 1
ATOM 1597 N N . ILE A 1 202 ? -3.362 20.355 8.907 1.00 79.25 202 ILE A N 1
ATOM 1598 C CA . ILE A 1 202 ? -2.593 19.977 7.726 1.00 79.25 202 ILE A CA 1
ATOM 1599 C C . ILE A 1 202 ? -1.835 18.698 8.087 1.00 79.25 202 ILE A C 1
ATOM 1601 O O . ILE A 1 202 ? -1.028 18.692 9.014 1.00 79.25 202 ILE A O 1
ATOM 1605 N N . ILE A 1 203 ? -2.131 17.600 7.392 1.00 85.56 203 ILE A N 1
ATOM 1606 C CA . ILE A 1 203 ? -1.396 16.348 7.579 1.00 85.56 203 ILE A CA 1
ATOM 1607 C C . ILE A 1 203 ? 0.004 16.533 7.025 1.00 85.56 203 ILE A C 1
ATOM 1609 O O . ILE A 1 203 ? 0.174 16.870 5.848 1.00 85.56 203 ILE A O 1
ATOM 1613 N N . SER A 1 204 ? 0.995 16.287 7.878 1.00 90.12 204 SER A N 1
ATOM 1614 C CA . SER A 1 204 ? 2.384 16.263 7.447 1.00 90.12 204 SER A CA 1
ATOM 1615 C C . SER A 1 204 ? 2.602 15.077 6.499 1.00 90.12 204 SER A C 1
ATOM 1617 O O . SER A 1 204 ? 2.179 13.961 6.815 1.00 90.12 204 SER A O 1
ATOM 1619 N N . PRO A 1 205 ? 3.291 15.267 5.360 1.00 90.12 205 PRO A N 1
ATOM 1620 C CA . PRO A 1 205 ? 3.749 14.169 4.508 1.00 90.12 205 PRO A CA 1
ATOM 1621 C C . PRO A 1 205 ? 4.444 13.042 5.288 1.00 90.12 205 PRO A C 1
ATOM 1623 O O . PRO A 1 205 ? 4.229 11.869 4.990 1.00 90.12 205 PRO A O 1
ATOM 1626 N N . GLU A 1 206 ? 5.207 13.397 6.325 1.00 92.00 206 GLU A N 1
ATOM 1627 C CA . GLU A 1 206 ? 5.961 12.463 7.171 1.00 92.00 206 GLU A CA 1
ATOM 1628 C C . GLU A 1 206 ? 5.054 11.528 7.977 1.00 92.00 206 GLU A C 1
ATOM 1630 O O . GLU A 1 206 ? 5.406 10.385 8.263 1.00 92.00 206 GLU A O 1
ATOM 1635 N N . GLU A 1 207 ? 3.852 11.981 8.323 1.00 91.69 207 GLU A N 1
ATOM 1636 C CA . GLU A 1 207 ? 2.889 11.153 9.037 1.00 91.69 207 GLU A CA 1
ATOM 1637 C C . GLU A 1 207 ? 2.368 10.020 8.145 1.00 91.69 207 GLU A C 1
ATOM 1639 O O . GLU A 1 207 ? 2.312 8.860 8.559 1.00 91.69 207 GLU A O 1
ATOM 1644 N N . ILE A 1 208 ? 2.063 10.337 6.884 1.00 93.56 208 ILE A N 1
ATOM 1645 C CA . ILE A 1 208 ? 1.655 9.343 5.887 1.00 93.56 208 ILE A CA 1
ATOM 1646 C C . ILE A 1 208 ? 2.810 8.390 5.571 1.00 93.56 208 ILE A C 1
ATOM 1648 O O . ILE A 1 208 ? 2.592 7.179 5.485 1.00 93.56 208 ILE A O 1
ATOM 1652 N N . GLU A 1 209 ? 4.039 8.909 5.456 1.00 94.19 209 GLU A N 1
ATOM 1653 C CA . GLU A 1 209 ? 5.255 8.093 5.336 1.00 94.19 209 GLU A CA 1
ATOM 1654 C C . GLU A 1 209 ? 5.336 7.069 6.477 1.00 94.19 209 GLU A C 1
ATOM 1656 O O . GLU A 1 209 ? 5.466 5.869 6.224 1.00 94.19 209 GLU A O 1
ATOM 1661 N N . ASN A 1 210 ? 5.181 7.512 7.728 1.00 93.88 210 ASN A N 1
ATOM 1662 C CA . ASN A 1 210 ? 5.251 6.644 8.903 1.00 93.88 210 ASN A CA 1
ATOM 1663 C C . ASN A 1 210 ? 4.164 5.560 8.891 1.00 93.88 210 ASN A C 1
ATOM 1665 O O . ASN A 1 210 ? 4.462 4.391 9.149 1.00 93.88 210 ASN A O 1
ATOM 1669 N N . ILE A 1 211 ? 2.923 5.907 8.536 1.00 92.56 211 ILE A N 1
ATOM 1670 C CA . ILE A 1 211 ? 1.818 4.941 8.425 1.00 92.56 211 ILE A CA 1
ATOM 1671 C C . ILE A 1 211 ? 2.138 3.864 7.380 1.00 92.56 211 ILE A C 1
ATOM 1673 O O . ILE A 1 211 ? 1.943 2.671 7.638 1.00 92.56 211 ILE A O 1
ATOM 1677 N N . LEU A 1 212 ? 2.649 4.258 6.211 1.00 94.88 212 LEU A N 1
ATOM 1678 C CA . LEU A 1 212 ? 2.998 3.330 5.132 1.00 94.88 212 LEU A CA 1
ATOM 1679 C C . LEU A 1 212 ? 4.179 2.437 5.494 1.00 94.88 212 LEU A C 1
ATOM 1681 O O . LEU A 1 212 ? 4.135 1.233 5.229 1.00 94.88 212 LEU A O 1
ATOM 1685 N N . VAL A 1 213 ? 5.211 3.003 6.120 1.00 95.88 213 VAL A N 1
ATOM 1686 C CA . VAL A 1 213 ? 6.377 2.249 6.586 1.00 95.88 213 VAL A CA 1
ATOM 1687 C C . VAL A 1 213 ? 5.941 1.223 7.627 1.00 95.88 213 VAL A C 1
ATOM 1689 O O . VAL A 1 213 ? 6.174 0.034 7.418 1.00 95.88 213 VAL A O 1
ATOM 1692 N N . ARG A 1 214 ? 5.202 1.627 8.672 1.00 94.94 214 ARG A N 1
ATOM 1693 C CA . ARG A 1 214 ? 4.673 0.698 9.688 1.00 94.94 214 ARG A CA 1
ATOM 1694 C C . ARG A 1 214 ? 3.801 -0.391 9.070 1.00 94.94 214 ARG A C 1
ATOM 1696 O O . ARG A 1 214 ? 3.943 -1.559 9.420 1.00 94.94 214 ARG A O 1
ATOM 1703 N N . ARG A 1 215 ? 2.914 -0.038 8.130 1.00 95.00 215 ARG A N 1
ATOM 1704 C CA . ARG A 1 215 ? 2.059 -1.008 7.422 1.00 95.00 215 ARG A CA 1
ATOM 1705 C C . ARG A 1 215 ? 2.900 -2.030 6.653 1.00 95.00 215 ARG A C 1
ATOM 1707 O O . ARG A 1 215 ? 2.612 -3.223 6.717 1.00 95.00 215 ARG A O 1
ATOM 1714 N N . THR A 1 216 ? 3.936 -1.572 5.957 1.00 95.94 216 THR A N 1
ATOM 1715 C CA . THR A 1 216 ? 4.818 -2.432 5.155 1.00 95.94 216 THR A CA 1
ATOM 1716 C C . THR A 1 216 ? 5.674 -3.332 6.045 1.00 95.94 216 THR A C 1
ATOM 1718 O O . THR A 1 216 ? 5.765 -4.527 5.781 1.00 95.94 216 THR A O 1
ATOM 1721 N N . MET A 1 217 ? 6.210 -2.801 7.148 1.00 96.00 217 MET A N 1
ATOM 1722 C CA . MET A 1 217 ? 6.949 -3.576 8.152 1.00 96.00 217 MET A CA 1
ATOM 1723 C C . MET A 1 217 ? 6.070 -4.627 8.832 1.00 96.00 217 MET A C 1
ATOM 1725 O O . MET A 1 217 ? 6.483 -5.773 8.970 1.00 96.00 217 MET A O 1
ATOM 1729 N N . ALA A 1 218 ? 4.839 -4.272 9.214 1.00 95.75 218 ALA A N 1
ATOM 1730 C CA . ALA A 1 218 ? 3.890 -5.226 9.780 1.00 95.75 218 ALA A CA 1
ATOM 1731 C C . ALA A 1 218 ? 3.581 -6.362 8.795 1.00 95.75 218 ALA A C 1
ATOM 1733 O O . ALA A 1 218 ? 3.492 -7.518 9.201 1.00 95.75 218 ALA A O 1
ATOM 1734 N N . ASN A 1 219 ? 3.445 -6.045 7.504 1.00 96.19 219 ASN A N 1
ATOM 1735 C CA . ASN A 1 219 ? 3.194 -7.041 6.470 1.00 96.19 219 ASN A CA 1
ATOM 1736 C C . ASN A 1 219 ? 4.394 -7.972 6.245 1.00 96.19 219 ASN A C 1
ATOM 1738 O O . ASN A 1 219 ? 4.211 -9.183 6.212 1.00 96.19 219 ASN A O 1
ATOM 1742 N N . ASP A 1 220 ? 5.608 -7.425 6.156 1.00 95.56 220 ASP A N 1
ATOM 1743 C CA . ASP A 1 220 ? 6.856 -8.201 6.075 1.00 95.56 220 ASP A CA 1
ATOM 1744 C C . ASP A 1 220 ? 7.006 -9.146 7.280 1.00 95.56 220 ASP A C 1
ATOM 1746 O O . ASP A 1 220 ? 7.221 -10.351 7.135 1.00 95.56 220 ASP A O 1
ATOM 1750 N N . LEU A 1 221 ? 6.779 -8.620 8.486 1.00 95.19 221 LEU A N 1
ATOM 1751 C CA . LEU A 1 221 ? 6.898 -9.370 9.732 1.00 95.19 221 LEU A CA 1
ATOM 1752 C C . LEU A 1 221 ? 5.835 -10.473 9.874 1.00 95.19 221 LEU A C 1
ATOM 1754 O O . LEU A 1 221 ? 6.116 -11.545 10.422 1.00 95.19 221 LEU A O 1
ATOM 1758 N N . ALA A 1 222 ? 4.617 -10.208 9.397 1.00 96.12 222 ALA A N 1
ATOM 1759 C CA . ALA A 1 222 ? 3.536 -11.182 9.342 1.00 96.12 222 ALA A CA 1
ATOM 1760 C C . ALA A 1 222 ? 3.826 -12.274 8.304 1.00 96.12 222 ALA A C 1
ATOM 1762 O O . ALA A 1 222 ? 3.682 -13.459 8.610 1.00 96.12 222 ALA A O 1
ATOM 1763 N N . TRP A 1 223 ? 4.309 -11.897 7.118 1.00 95.50 223 TRP A N 1
ATOM 1764 C CA . TRP A 1 223 ? 4.638 -12.840 6.053 1.00 95.50 223 TRP A CA 1
ATOM 1765 C C . TRP A 1 223 ? 5.774 -13.783 6.457 1.00 95.50 223 TRP A C 1
ATOM 1767 O O . TRP A 1 223 ? 5.643 -14.995 6.300 1.00 95.50 223 TRP A O 1
ATOM 1777 N N . GLY A 1 224 ? 6.819 -13.261 7.109 1.00 94.75 224 GLY A N 1
ATOM 1778 C CA . GLY A 1 224 ? 7.899 -14.072 7.682 1.00 94.75 224 GLY A CA 1
ATOM 1779 C C . GLY A 1 224 ? 7.446 -15.064 8.764 1.00 94.75 224 GLY A C 1
ATOM 1780 O O . GLY A 1 224 ? 8.161 -16.018 9.056 1.00 94.75 224 GLY A O 1
ATOM 1781 N N . ARG A 1 225 ? 6.251 -14.876 9.341 1.00 95.12 225 ARG A N 1
ATOM 1782 C CA . ARG A 1 225 ? 5.616 -15.798 10.301 1.00 95.12 225 ARG A CA 1
ATOM 1783 C C . ARG A 1 225 ? 4.510 -16.660 9.688 1.00 95.12 225 ARG A C 1
ATOM 1785 O O . ARG A 1 225 ? 3.820 -17.358 10.425 1.00 95.12 225 ARG A O 1
ATOM 1792 N N . GLY A 1 226 ? 4.300 -16.598 8.372 1.00 96.56 226 GLY A N 1
ATOM 1793 C CA . GLY A 1 226 ? 3.196 -17.305 7.722 1.00 96.56 226 GLY A CA 1
ATOM 1794 C C . GLY A 1 226 ? 1.823 -16.818 8.195 1.00 96.56 226 GLY A C 1
ATOM 1795 O O . GLY A 1 226 ? 0.889 -17.604 8.296 1.00 96.56 226 GLY A O 1
ATOM 1796 N N . LEU A 1 227 ? 1.690 -15.532 8.527 1.00 97.00 227 LEU A N 1
ATOM 1797 C CA . LEU A 1 227 ? 0.415 -14.921 8.884 1.00 97.00 227 LEU A CA 1
ATOM 1798 C C . LEU A 1 227 ? -0.160 -14.203 7.663 1.00 97.00 227 LEU A C 1
ATOM 1800 O O . LEU A 1 227 ? 0.472 -13.317 7.091 1.00 97.00 227 LEU A O 1
ATOM 1804 N N . TRP A 1 228 ? -1.390 -14.546 7.297 1.00 97.38 228 TRP A N 1
ATOM 1805 C CA . TRP A 1 228 ? -2.156 -13.847 6.268 1.00 97.38 228 TRP A CA 1
ATOM 1806 C C . TRP A 1 228 ? -3.599 -13.629 6.725 1.00 97.38 228 TRP A C 1
ATOM 1808 O O . TRP A 1 228 ? -4.095 -14.282 7.648 1.00 97.38 228 TRP A O 1
ATOM 1818 N N . VAL A 1 229 ? -4.278 -12.682 6.083 1.00 97.69 229 VAL A N 1
ATOM 1819 C CA . VAL A 1 229 ? -5.708 -12.420 6.281 1.00 97.69 229 VAL A CA 1
ATOM 1820 C C . VAL A 1 229 ? -6.442 -12.879 5.030 1.00 97.69 229 VAL A C 1
ATOM 1822 O O . VAL A 1 229 ? -6.135 -12.415 3.928 1.00 97.69 229 VAL A O 1
ATOM 1825 N N . SER A 1 230 ? -7.380 -13.805 5.204 1.00 98.00 230 SER A N 1
ATOM 1826 C CA . SER A 1 230 ? -8.212 -14.319 4.116 1.00 98.00 230 SER A CA 1
ATOM 1827 C C . SER A 1 230 ? -9.332 -13.341 3.758 1.00 98.00 230 SER A C 1
ATOM 1829 O O . SER A 1 230 ? -9.746 -12.522 4.579 1.00 98.00 230 SER A O 1
ATOM 1831 N N . ASP A 1 231 ? -9.873 -13.457 2.546 1.00 97.69 231 ASP A N 1
ATOM 1832 C CA . ASP A 1 231 ? -11.011 -12.632 2.120 1.00 97.69 231 ASP A CA 1
ATOM 1833 C C . ASP A 1 231 ? -12.243 -12.866 3.005 1.00 97.69 231 ASP A C 1
ATOM 1835 O O . ASP A 1 231 ? -12.952 -11.918 3.333 1.00 97.69 231 ASP A O 1
ATOM 1839 N N . SER A 1 232 ? -12.446 -14.102 3.475 1.00 97.94 232 SER A N 1
ATOM 1840 C CA . SER A 1 232 ? -13.548 -14.447 4.381 1.00 97.94 232 SER A CA 1
ATOM 1841 C C . SER A 1 232 ? -13.479 -13.713 5.724 1.00 97.94 232 SER A C 1
ATOM 1843 O O . SER A 1 232 ? -14.504 -13.267 6.230 1.00 97.94 232 SER A O 1
ATOM 1845 N N . GLU A 1 233 ? -12.276 -13.506 6.269 1.00 97.94 233 GLU A N 1
ATOM 1846 C CA . GLU A 1 233 ? -12.083 -12.758 7.518 1.00 97.94 233 GLU A CA 1
ATOM 1847 C C . GLU A 1 233 ? -12.355 -11.267 7.326 1.00 97.94 233 GLU A C 1
ATOM 1849 O O . GLU A 1 233 ? -12.948 -10.631 8.193 1.00 97.94 233 GLU A O 1
ATOM 1854 N N . VAL A 1 234 ? -11.967 -10.714 6.172 1.00 97.88 234 VAL A N 1
ATOM 1855 C CA . VAL A 1 234 ? -12.272 -9.319 5.823 1.00 97.88 234 VAL A CA 1
ATOM 1856 C C . VAL A 1 234 ? -13.779 -9.120 5.680 1.00 97.88 234 VAL A C 1
ATOM 1858 O O . VAL A 1 234 ? -14.311 -8.150 6.214 1.00 97.88 234 VAL A O 1
ATOM 1861 N N . VAL A 1 235 ? -14.469 -10.036 4.994 1.00 97.62 235 VAL A N 1
ATOM 1862 C CA . VAL A 1 235 ? -15.932 -9.996 4.839 1.00 97.62 235 VAL A CA 1
ATOM 1863 C C . VAL A 1 235 ? -16.630 -10.160 6.190 1.00 97.62 235 VAL A C 1
ATOM 1865 O O . VAL A 1 235 ? -17.580 -9.434 6.463 1.00 97.62 235 VAL A O 1
ATOM 1868 N N . SER A 1 236 ? -16.144 -11.054 7.056 1.00 97.81 236 SER A N 1
ATOM 1869 C CA . SER A 1 236 ? -16.687 -11.233 8.407 1.00 97.81 236 SER A CA 1
ATOM 1870 C C . SER A 1 236 ? -16.568 -9.958 9.240 1.00 97.81 236 SER A C 1
ATOM 1872 O O . SER A 1 236 ? -17.566 -9.495 9.782 1.00 97.81 236 SER A O 1
ATOM 1874 N N . GLU A 1 237 ? -15.382 -9.343 9.296 1.00 96.12 237 GLU A N 1
ATOM 1875 C CA . GLU A 1 237 ? -15.187 -8.096 10.048 1.00 96.12 237 GLU A CA 1
ATOM 1876 C C . GLU A 1 237 ? -16.023 -6.953 9.445 1.00 96.12 237 GLU A C 1
ATOM 1878 O O . GLU A 1 237 ? -16.602 -6.151 10.175 1.00 96.12 237 GLU A O 1
ATOM 1883 N N . LEU A 1 238 ? -16.150 -6.892 8.114 1.00 95.81 238 LEU A N 1
ATOM 1884 C CA . LEU A 1 238 ? -17.012 -5.912 7.453 1.00 95.81 238 LEU A CA 1
ATOM 1885 C C . LEU A 1 238 ? -18.492 -6.109 7.818 1.00 95.81 238 LEU A C 1
ATOM 1887 O O . LEU A 1 238 ? -19.185 -5.126 8.080 1.00 95.81 238 LEU A O 1
ATOM 1891 N N . ASN A 1 239 ? -18.968 -7.354 7.885 1.00 96.38 239 ASN A N 1
ATOM 1892 C CA . ASN A 1 239 ? -20.324 -7.674 8.328 1.00 96.38 239 ASN A CA 1
ATOM 1893 C C . ASN A 1 239 ? -20.540 -7.291 9.798 1.00 96.38 239 ASN A C 1
ATOM 1895 O O . ASN A 1 239 ? -21.575 -6.716 10.127 1.00 96.38 239 ASN A O 1
ATOM 1899 N N . ASP A 1 240 ? -19.555 -7.512 10.670 1.00 94.88 240 ASP A N 1
ATOM 1900 C CA . ASP A 1 240 ? -19.627 -7.091 12.074 1.00 94.88 240 ASP A CA 1
ATOM 1901 C C . ASP A 1 240 ? -19.727 -5.564 12.210 1.00 94.88 240 ASP A C 1
ATOM 1903 O O . ASP A 1 240 ? -20.463 -5.045 13.057 1.00 94.88 240 ASP A O 1
ATOM 1907 N N . ILE A 1 241 ? -19.013 -4.823 11.357 1.00 91.56 241 ILE A N 1
ATOM 1908 C CA . ILE A 1 241 ? -19.128 -3.363 11.266 1.00 91.56 241 ILE A CA 1
ATOM 1909 C C . ILE A 1 241 ? -20.516 -2.974 10.749 1.00 91.56 241 ILE A C 1
ATOM 1911 O O . ILE A 1 241 ? -21.142 -2.084 11.326 1.00 91.56 241 ILE A O 1
ATOM 1915 N N . ALA A 1 242 ? -21.020 -3.652 9.716 1.00 92.75 242 ALA A N 1
ATOM 1916 C CA . ALA A 1 242 ? -22.338 -3.401 9.140 1.00 92.75 242 ALA A CA 1
ATOM 1917 C C . ALA A 1 242 ? -23.472 -3.652 10.143 1.00 92.75 242 ALA A C 1
ATOM 1919 O O . ALA A 1 242 ? -24.382 -2.836 10.236 1.00 92.75 242 ALA A O 1
ATOM 1920 N N . ILE A 1 243 ? -23.390 -4.707 10.961 1.00 93.62 243 ILE A N 1
ATOM 1921 C CA . ILE A 1 243 ? -24.358 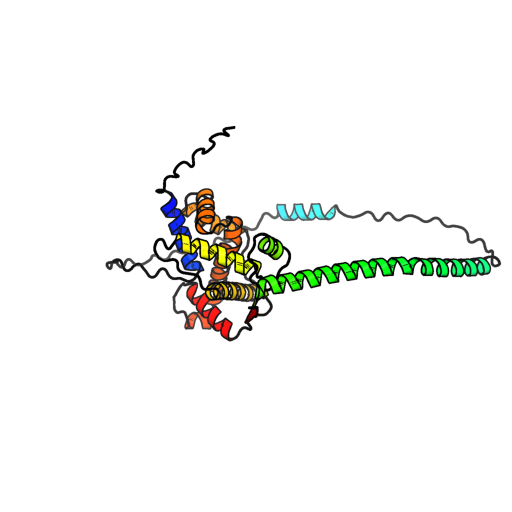-4.985 12.034 1.00 93.62 243 ILE A CA 1
ATOM 1922 C C . ILE A 1 243 ? -24.366 -3.837 13.054 1.00 93.62 243 ILE A C 1
ATOM 1924 O O . ILE A 1 243 ? -25.428 -3.336 13.427 1.00 93.62 243 ILE A O 1
ATOM 1928 N N . LYS A 1 244 ? -23.186 -3.355 13.471 1.00 90.75 244 LYS A N 1
ATOM 1929 C CA . LYS A 1 244 ? -23.062 -2.219 14.409 1.00 90.75 244 LYS A CA 1
ATOM 1930 C C . LYS A 1 244 ? -23.540 -0.896 13.806 1.00 90.75 244 LYS A C 1
ATOM 1932 O O . LYS A 1 244 ? -24.055 -0.041 14.528 1.00 90.75 244 LYS A O 1
ATOM 1937 N N . ALA A 1 245 ? -23.367 -0.737 12.498 1.00 85.19 245 ALA A N 1
ATOM 1938 C CA . ALA A 1 245 ? -23.821 0.397 11.703 1.00 85.19 245 ALA A CA 1
ATOM 1939 C C . ALA A 1 245 ? -25.221 0.184 11.098 1.00 85.19 245 ALA A C 1
ATOM 1941 O O . ALA A 1 245 ? -25.614 0.948 10.229 1.00 85.19 245 ALA A O 1
ATOM 1942 N N . ARG A 1 246 ? -25.974 -0.833 11.549 1.00 89.75 246 ARG A N 1
ATOM 1943 C CA . ARG A 1 246 ? -27.319 -1.236 11.088 1.00 89.75 246 ARG A CA 1
ATOM 1944 C C . ARG A 1 246 ? -27.411 -1.797 9.665 1.00 89.75 246 ARG A C 1
ATOM 1946 O O . ARG A 1 246 ? -28.248 -2.667 9.444 1.00 89.75 246 ARG A O 1
ATOM 1953 N N . SER A 1 247 ? -26.612 -1.328 8.706 1.00 93.50 247 SER A N 1
ATOM 1954 C CA . SER A 1 247 ? -26.619 -1.846 7.329 1.00 93.50 247 SER A CA 1
ATOM 1955 C C . SER A 1 247 ? -25.287 -1.649 6.601 1.00 93.50 247 SER A C 1
ATOM 1957 O O . SER A 1 247 ? -24.517 -0.749 6.933 1.00 93.50 247 SER A O 1
ATOM 1959 N N . ILE A 1 248 ? -25.034 -2.464 5.568 1.00 93.81 248 ILE A N 1
ATOM 1960 C CA . ILE A 1 248 ? -23.851 -2.318 4.704 1.00 93.81 248 ILE A CA 1
ATOM 1961 C C . ILE A 1 248 ? -23.905 -1.032 3.867 1.00 93.81 248 ILE A C 1
ATOM 1963 O O . ILE A 1 248 ? -22.886 -0.362 3.721 1.00 93.81 248 ILE A O 1
ATOM 1967 N N . ASP A 1 249 ? -25.095 -0.628 3.413 1.00 95.00 249 ASP A N 1
ATOM 1968 C CA . ASP A 1 249 ? -25.297 0.606 2.646 1.00 95.00 249 ASP A CA 1
ATOM 1969 C C . ASP A 1 249 ? -24.949 1.851 3.477 1.00 95.00 249 ASP A C 1
ATOM 1971 O O . ASP A 1 249 ? -24.380 2.819 2.968 1.00 95.00 249 ASP A O 1
ATOM 1975 N N . GLU A 1 250 ? -25.264 1.840 4.778 1.00 92.12 250 GLU A N 1
ATOM 1976 C CA . GLU A 1 250 ? -24.889 2.919 5.697 1.00 92.12 250 GLU A CA 1
ATOM 1977 C C . GLU A 1 250 ? -23.369 2.970 5.904 1.00 92.12 250 GLU A C 1
ATOM 1979 O O . GLU A 1 250 ? -22.788 4.062 5.944 1.00 92.12 250 GLU A O 1
ATOM 1984 N N . VAL A 1 251 ? -22.706 1.808 5.953 1.00 93.69 251 VAL A N 1
ATOM 1985 C CA . VAL A 1 251 ? -21.239 1.737 5.980 1.00 93.69 251 VAL A CA 1
ATOM 1986 C C . VAL A 1 251 ? -20.650 2.321 4.703 1.00 93.69 251 VAL A C 1
ATOM 1988 O O . VAL A 1 251 ? -19.811 3.214 4.788 1.00 93.69 251 VAL A O 1
ATOM 1991 N N . GLU A 1 252 ? -21.107 1.883 3.531 1.00 95.94 252 GLU A N 1
ATOM 1992 C CA . GLU A 1 252 ? -20.603 2.366 2.244 1.00 95.94 252 GLU A CA 1
ATOM 1993 C C . GLU A 1 252 ? -20.772 3.882 2.096 1.00 95.94 252 GLU A C 1
ATOM 1995 O O . GLU A 1 252 ? -19.806 4.582 1.786 1.00 95.94 252 GLU A O 1
ATOM 2000 N N . ARG A 1 253 ? -21.962 4.417 2.401 1.00 94.88 253 ARG A N 1
ATOM 2001 C CA . ARG A 1 253 ? -22.219 5.866 2.352 1.00 94.88 253 ARG A CA 1
ATOM 2002 C C . ARG A 1 253 ? -21.308 6.639 3.295 1.00 94.88 253 ARG A C 1
ATOM 2004 O O . ARG A 1 253 ? -20.777 7.681 2.916 1.00 94.88 253 ARG A O 1
ATOM 2011 N N . THR A 1 254 ? -21.109 6.138 4.511 1.00 92.25 254 THR A N 1
ATOM 2012 C CA . THR A 1 254 ? -20.252 6.801 5.501 1.00 92.25 254 THR A CA 1
ATOM 2013 C C . THR A 1 254 ? -18.781 6.741 5.090 1.00 92.25 254 THR A C 1
ATOM 2015 O O . THR A 1 254 ? -18.079 7.745 5.206 1.00 92.25 254 THR A O 1
ATOM 2018 N N . VAL A 1 255 ? -18.310 5.606 4.566 1.00 94.38 255 VAL A N 1
ATOM 2019 C CA . VAL A 1 255 ? -16.945 5.451 4.041 1.00 94.38 255 VAL A CA 1
ATOM 2020 C C . VAL A 1 255 ? -16.723 6.407 2.870 1.00 94.38 255 VAL A C 1
ATOM 2022 O O . VAL A 1 255 ? -15.764 7.178 2.890 1.00 94.38 255 VAL A O 1
ATOM 2025 N N . GLN A 1 256 ? -17.637 6.440 1.901 1.00 95.50 256 GLN A N 1
ATOM 2026 C CA . GLN A 1 256 ? -17.550 7.341 0.754 1.00 95.50 256 GLN A CA 1
ATOM 2027 C C . GLN A 1 256 ? -17.592 8.817 1.185 1.00 95.50 256 GLN A C 1
ATOM 2029 O O . GLN A 1 256 ? -16.838 9.636 0.659 1.00 95.50 256 GLN A O 1
ATOM 2034 N N . ALA A 1 257 ? -18.426 9.170 2.167 1.00 92.44 257 ALA A N 1
ATOM 2035 C CA . ALA A 1 257 ? -18.515 10.535 2.680 1.00 92.44 257 ALA A CA 1
ATOM 2036 C C . ALA A 1 257 ? -17.225 10.970 3.397 1.00 92.44 257 ALA A C 1
ATOM 2038 O O . ALA A 1 257 ? -16.681 12.036 3.096 1.00 92.44 257 ALA A O 1
ATOM 2039 N N . LEU A 1 258 ? -16.720 10.138 4.314 1.00 90.69 258 LEU A N 1
ATOM 2040 C CA . LEU A 1 258 ? -15.571 10.463 5.161 1.00 90.69 258 LEU A CA 1
ATOM 2041 C C . LEU A 1 258 ? -14.232 10.353 4.425 1.00 90.69 258 LEU A C 1
ATOM 2043 O O . LEU A 1 258 ? -13.374 11.211 4.596 1.00 90.69 258 LEU A O 1
ATOM 2047 N N . TRP A 1 259 ? -14.049 9.313 3.616 1.00 91.56 259 TRP A N 1
ATOM 2048 C CA . TRP A 1 259 ? -12.762 8.974 3.002 1.00 91.56 259 TRP A CA 1
ATOM 2049 C C . TRP A 1 259 ? -12.721 9.251 1.502 1.00 91.56 259 TRP A C 1
ATOM 2051 O O . TRP A 1 259 ? -11.641 9.403 0.939 1.00 91.56 259 TRP A O 1
ATOM 2061 N N . GLY A 1 260 ? -13.880 9.333 0.841 1.00 93.69 260 GLY A N 1
ATOM 2062 C CA . GLY A 1 260 ? -13.949 9.481 -0.615 1.00 93.69 260 GLY A CA 1
ATOM 2063 C C . GLY A 1 260 ? -13.525 8.232 -1.386 1.00 93.69 260 GLY A C 1
ATOM 2064 O O . GLY A 1 260 ? -13.219 8.350 -2.569 1.00 93.69 260 GLY A O 1
ATOM 2065 N N . ILE A 1 261 ? -13.488 7.068 -0.731 1.00 95.06 261 ILE A N 1
ATOM 2066 C CA . ILE A 1 261 ? -13.091 5.784 -1.323 1.00 95.06 261 ILE A CA 1
ATOM 2067 C C . ILE A 1 261 ? -14.252 4.791 -1.288 1.00 95.06 261 ILE A C 1
ATOM 2069 O O . ILE A 1 261 ? -15.129 4.880 -0.431 1.00 95.06 261 ILE A O 1
ATOM 2073 N N . SER A 1 262 ? -14.206 3.802 -2.179 1.00 96.38 262 SER A N 1
ATOM 2074 C CA . SER A 1 262 ? -15.200 2.721 -2.207 1.00 96.38 262 SER A CA 1
ATOM 2075 C C . SER A 1 262 ? -15.067 1.769 -1.013 1.00 96.38 262 SER A C 1
ATOM 2077 O O . SER A 1 262 ? -13.986 1.615 -0.433 1.00 96.38 262 SER A O 1
ATOM 2079 N N . ILE A 1 263 ? -16.137 1.029 -0.703 1.00 96.25 263 ILE A N 1
ATOM 2080 C CA . ILE A 1 263 ? -16.115 0.009 0.356 1.00 96.25 263 ILE A CA 1
ATOM 2081 C C . ILE A 1 263 ? -15.065 -1.088 0.101 1.00 96.25 263 ILE A C 1
ATOM 2083 O O . ILE A 1 263 ? -14.385 -1.540 1.021 1.00 96.25 263 ILE A O 1
ATOM 2087 N N . ASN A 1 26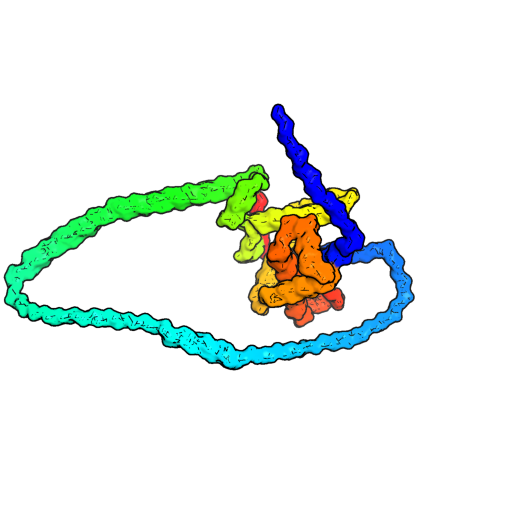4 ? -14.842 -1.449 -1.167 1.00 96.56 264 ASN A N 1
ATOM 2088 C CA . ASN A 1 264 ? -13.813 -2.411 -1.569 1.00 96.56 264 ASN A CA 1
ATOM 2089 C C . ASN A 1 264 ? -12.393 -1.893 -1.300 1.00 96.56 264 ASN A C 1
ATOM 2091 O O . ASN A 1 264 ? -11.493 -2.655 -0.936 1.00 96.56 264 ASN A O 1
ATOM 2095 N N . GLU A 1 265 ? -12.156 -0.596 -1.490 1.00 95.12 265 GLU A N 1
ATOM 2096 C CA . GLU A 1 265 ? -10.883 0.021 -1.123 1.00 95.12 265 GLU A CA 1
ATOM 2097 C C . GLU A 1 265 ? -10.712 0.123 0.387 1.00 95.12 265 GLU A C 1
ATOM 2099 O O . GLU A 1 265 ? -9.627 -0.185 0.877 1.00 95.12 265 GLU A O 1
ATOM 2104 N N . TYR A 1 266 ? -11.767 0.463 1.125 1.00 95.19 266 TYR A N 1
ATOM 2105 C CA . TYR A 1 266 ? -11.742 0.488 2.586 1.00 95.19 266 TYR A CA 1
ATOM 2106 C C . TYR A 1 266 ? -11.392 -0.884 3.179 1.00 95.19 266 TYR A C 1
ATOM 2108 O O . TYR A 1 266 ? -10.489 -0.998 4.012 1.00 95.19 266 TYR A O 1
ATOM 2116 N N . SER A 1 267 ? -12.003 -1.952 2.664 1.00 96.25 267 SER A N 1
ATOM 2117 C CA . SER A 1 267 ? -11.691 -3.330 3.053 1.00 96.25 267 SER A CA 1
ATOM 2118 C C . SER A 1 267 ? -10.224 -3.702 2.806 1.00 96.25 267 SER A C 1
ATOM 2120 O O . SER A 1 267 ? -9.583 -4.335 3.649 1.00 96.25 267 SER A O 1
ATOM 2122 N N . ARG A 1 268 ? -9.653 -3.279 1.670 1.00 95.50 268 ARG A N 1
ATOM 2123 C CA . ARG A 1 268 ? -8.252 -3.564 1.311 1.00 95.50 268 ARG A CA 1
ATOM 2124 C C . ARG A 1 268 ? -7.239 -2.712 2.076 1.00 95.50 268 ARG A C 1
ATOM 2126 O O . ARG A 1 268 ? -6.191 -3.232 2.449 1.00 95.50 268 ARG A O 1
ATOM 2133 N N . ARG A 1 269 ? -7.524 -1.424 2.285 1.00 92.56 269 ARG A N 1
ATOM 2134 C CA . ARG A 1 269 ? -6.570 -0.434 2.822 1.00 92.56 269 ARG A CA 1
ATOM 2135 C C . ARG A 1 269 ? -6.651 -0.269 4.337 1.00 92.56 269 ARG A C 1
ATOM 2137 O O . ARG A 1 269 ? -5.639 0.043 4.956 1.00 92.56 269 ARG A O 1
ATOM 2144 N N . VAL A 1 270 ? -7.823 -0.498 4.928 1.00 93.00 270 VAL A N 1
ATOM 2145 C CA . VAL A 1 270 ? -8.071 -0.271 6.360 1.00 93.00 270 VAL A CA 1
ATOM 2146 C C . VAL A 1 270 ? -8.327 -1.591 7.081 1.00 93.00 270 VAL A C 1
ATOM 2148 O O . VAL A 1 270 ? -7.545 -1.963 7.956 1.00 93.00 270 VAL A O 1
ATOM 2151 N N . ILE A 1 271 ? -9.359 -2.343 6.678 1.00 95.44 271 ILE A N 1
ATOM 2152 C CA . ILE A 1 271 ? -9.784 -3.556 7.402 1.00 95.44 271 ILE A CA 1
ATOM 2153 C C . ILE A 1 271 ? -8.704 -4.640 7.353 1.00 95.44 271 ILE A C 1
ATOM 2155 O O . ILE A 1 271 ? -8.299 -5.158 8.392 1.00 95.44 271 ILE A O 1
ATOM 2159 N N . ARG A 1 272 ? -8.189 -4.980 6.164 1.00 96.69 272 ARG A N 1
ATOM 2160 C CA . ARG A 1 272 ? -7.186 -6.047 6.036 1.00 96.69 272 ARG A CA 1
ATOM 2161 C C . ARG A 1 272 ? -5.901 -5.750 6.826 1.00 96.69 272 ARG A C 1
ATOM 2163 O O . ARG A 1 272 ? -5.489 -6.627 7.586 1.00 96.69 272 ARG A O 1
ATOM 2170 N N . PRO A 1 273 ? -5.275 -4.559 6.731 1.00 95.06 273 PRO A N 1
ATOM 2171 C CA . PRO A 1 273 ? -4.107 -4.247 7.553 1.00 95.06 273 PRO A CA 1
ATOM 2172 C C . PRO A 1 273 ? -4.411 -4.230 9.054 1.00 95.06 273 PRO A C 1
ATOM 2174 O O . PRO A 1 273 ? -3.575 -4.667 9.840 1.00 95.06 273 PRO A O 1
ATOM 2177 N N . TYR A 1 274 ? -5.600 -3.773 9.460 1.00 94.38 274 TYR A N 1
ATOM 2178 C CA . TYR A 1 274 ? -6.044 -3.831 10.855 1.00 94.38 274 TYR A CA 1
ATOM 2179 C C . TYR A 1 274 ? -6.111 -5.276 11.376 1.00 94.38 274 TYR A C 1
ATOM 2181 O O . TYR A 1 274 ? -5.517 -5.591 12.410 1.00 94.38 274 TYR A O 1
ATOM 2189 N N . LEU A 1 275 ? -6.760 -6.178 10.634 1.00 95.94 275 LEU A N 1
ATOM 2190 C CA . LEU A 1 275 ? -6.833 -7.602 10.974 1.00 95.94 275 LEU A CA 1
ATOM 2191 C C . LEU A 1 275 ? -5.448 -8.254 11.009 1.00 95.94 275 LEU A C 1
ATOM 2193 O O . LEU A 1 275 ? -5.155 -9.032 11.918 1.00 95.94 275 LEU A O 1
ATOM 2197 N N . LEU A 1 276 ? -4.573 -7.902 10.064 1.00 96.25 276 LEU A N 1
ATOM 2198 C CA . LEU A 1 276 ? -3.208 -8.417 10.022 1.00 96.25 276 LEU A CA 1
ATOM 2199 C C . LEU A 1 276 ? -2.421 -7.984 11.262 1.00 96.25 276 LEU A C 1
ATOM 2201 O O . LEU A 1 276 ? -1.783 -8.824 11.891 1.00 96.25 276 LEU A O 1
ATOM 2205 N N . LYS A 1 277 ? -2.523 -6.709 11.666 1.00 94.50 277 LYS A N 1
ATOM 2206 C CA . LYS A 1 277 ? -1.910 -6.212 12.906 1.00 94.50 277 LYS A CA 1
ATOM 2207 C C . LYS A 1 277 ? -2.450 -6.941 14.141 1.00 94.50 277 LYS A C 1
ATOM 2209 O O . LYS A 1 277 ? -1.657 -7.308 15.000 1.00 94.50 277 LYS A O 1
ATOM 2214 N N . LYS A 1 278 ? -3.760 -7.216 14.228 1.00 93.69 278 LYS A N 1
ATOM 2215 C CA . LYS A 1 278 ? -4.339 -8.002 15.341 1.00 93.69 278 LYS A CA 1
ATOM 2216 C C . LYS A 1 278 ? -3.767 -9.416 15.403 1.00 93.69 278 LYS A C 1
ATOM 2218 O O . LYS A 1 278 ? -3.371 -9.867 16.476 1.00 93.69 278 LYS A O 1
ATOM 2223 N N . LYS A 1 279 ? -3.697 -10.107 14.261 1.00 95.06 279 LYS A N 1
ATOM 2224 C CA . LYS A 1 279 ? -3.097 -11.447 14.181 1.00 95.06 279 LYS A CA 1
ATOM 2225 C C . LYS A 1 279 ? -1.625 -11.424 14.566 1.00 95.06 279 LYS A C 1
ATOM 2227 O O . LYS A 1 279 ? -1.180 -12.267 15.338 1.00 95.06 279 LYS A O 1
ATOM 2232 N N . LEU A 1 280 ? -0.888 -10.441 14.057 1.00 94.50 280 LEU A N 1
ATOM 2233 C CA . LEU A 1 280 ? 0.520 -10.252 14.364 1.00 94.50 280 LEU A CA 1
ATOM 2234 C C . LEU A 1 280 ? 0.728 -10.003 15.861 1.00 94.50 280 LEU A C 1
ATOM 2236 O O . LEU A 1 280 ? 1.548 -10.683 16.464 1.00 94.50 280 LEU A O 1
ATOM 2240 N N . LEU A 1 281 ? -0.062 -9.120 16.478 1.00 92.06 281 LEU A N 1
ATOM 2241 C CA . LEU A 1 281 ? -0.034 -8.875 17.922 1.00 92.06 281 LEU A CA 1
ATOM 2242 C C . LEU A 1 281 ? -0.296 -10.162 18.721 1.00 92.06 281 LEU A C 1
ATOM 2244 O O . LEU A 1 281 ? 0.444 -10.455 19.653 1.00 92.06 281 LEU A O 1
ATOM 2248 N N . SER A 1 282 ? -1.295 -10.960 18.329 1.00 90.88 282 SER A N 1
ATOM 2249 C CA . SER A 1 282 ? -1.602 -12.237 18.991 1.00 90.88 282 SER A CA 1
ATOM 2250 C C . SER A 1 282 ? -0.510 -13.296 18.812 1.00 90.88 282 SER A C 1
ATOM 2252 O O . SER A 1 282 ? -0.320 -14.131 19.691 1.00 90.88 282 SER A O 1
ATOM 2254 N N . ALA A 1 283 ? 0.195 -13.307 17.681 1.00 91.69 283 ALA A N 1
ATOM 2255 C CA . ALA A 1 283 ? 1.328 -14.208 17.481 1.00 91.69 283 ALA A CA 1
ATOM 2256 C C . ALA A 1 283 ? 2.542 -13.764 18.314 1.00 91.69 283 ALA A C 1
ATOM 2258 O O . ALA A 1 283 ? 3.278 -14.588 18.855 1.00 91.69 283 ALA A O 1
ATOM 2259 N N . LEU A 1 284 ? 2.723 -12.450 18.435 1.00 89.69 284 LEU A N 1
ATOM 2260 C CA . LEU A 1 284 ? 3.809 -11.802 19.155 1.00 89.69 284 LEU A CA 1
ATOM 2261 C C . LEU A 1 284 ? 3.610 -11.756 20.674 1.00 89.69 284 LEU A C 1
ATOM 2263 O O . LEU A 1 284 ? 4.591 -11.651 21.401 1.00 89.69 284 LEU A O 1
ATOM 2267 N N . SER A 1 285 ? 2.383 -11.876 21.184 1.00 84.69 285 SER A N 1
ATOM 2268 C CA . SER A 1 285 ? 2.121 -11.897 22.631 1.00 84.69 285 SER A CA 1
ATOM 2269 C C . SER A 1 285 ? 2.753 -13.097 23.346 1.00 84.69 285 SER A C 1
ATOM 2271 O O . SER A 1 285 ? 2.917 -13.075 24.566 1.00 84.69 285 SER A O 1
ATOM 2273 N N . ASN A 1 286 ? 3.114 -14.137 22.590 1.00 79.56 286 ASN A N 1
ATOM 2274 C CA . ASN A 1 286 ? 3.853 -15.295 23.089 1.00 79.56 286 ASN A CA 1
ATOM 2275 C C . ASN A 1 286 ? 5.370 -15.048 23.156 1.00 79.56 286 ASN A C 1
ATOM 2277 O O . ASN A 1 286 ? 6.082 -15.824 23.790 1.00 79.56 286 ASN A O 1
ATOM 2281 N N . ASP A 1 287 ? 5.867 -13.981 22.527 1.00 80.94 287 ASP A N 1
ATOM 2282 C CA . ASP A 1 287 ? 7.275 -13.601 22.546 1.00 80.94 287 ASP A CA 1
ATOM 2283 C C . ASP A 1 287 ? 7.602 -12.840 23.842 1.00 80.94 287 ASP A C 1
ATOM 2285 O O . ASP A 1 287 ? 6.978 -11.827 24.189 1.00 80.94 287 ASP A O 1
ATOM 2289 N N . PHE A 1 288 ? 8.591 -13.339 24.585 1.00 72.81 288 PHE A N 1
ATOM 2290 C CA . PHE A 1 288 ? 8.985 -12.798 25.886 1.00 72.81 288 PHE A CA 1
ATOM 2291 C C . PHE A 1 288 ? 9.394 -11.319 25.800 1.00 72.81 288 PHE A C 1
ATOM 2293 O O . PHE A 1 288 ? 9.082 -10.542 26.706 1.00 72.81 288 PHE A O 1
ATOM 2300 N N . LEU A 1 289 ? 10.015 -10.907 24.689 1.00 69.19 289 LEU A N 1
ATOM 2301 C CA . LEU A 1 289 ? 10.488 -9.533 24.492 1.00 69.19 289 LEU A CA 1
ATOM 2302 C C . LEU A 1 289 ? 9.344 -8.514 24.448 1.00 69.19 289 LEU A C 1
ATOM 2304 O O . LEU A 1 289 ? 9.490 -7.388 24.923 1.00 69.19 289 LEU A O 1
ATOM 2308 N N . ILE A 1 290 ? 8.192 -8.917 23.914 1.00 72.25 290 ILE A N 1
ATOM 2309 C CA . ILE A 1 290 ? 7.008 -8.061 23.802 1.00 72.25 290 ILE A CA 1
ATOM 2310 C C . ILE A 1 290 ? 6.237 -8.076 25.121 1.00 72.25 290 ILE A C 1
ATOM 2312 O O . ILE A 1 290 ? 5.827 -7.027 25.617 1.00 72.25 290 ILE A O 1
ATOM 2316 N N . LYS A 1 291 ? 6.146 -9.237 25.774 1.00 72.56 291 LYS A N 1
ATOM 2317 C CA . LYS A 1 291 ? 5.521 -9.358 27.096 1.00 72.56 291 LYS A CA 1
ATOM 2318 C C . LYS A 1 291 ? 6.216 -8.508 28.167 1.00 72.56 291 LYS A C 1
ATOM 2320 O O . LYS A 1 291 ? 5.534 -7.925 29.008 1.00 72.56 291 LYS A O 1
ATOM 2325 N N . GLN A 1 292 ? 7.549 -8.426 28.135 1.00 73.38 292 GLN A N 1
ATOM 2326 C CA . GLN A 1 292 ? 8.332 -7.636 29.089 1.00 73.38 292 GLN A CA 1
ATOM 2327 C C . GLN A 1 292 ? 8.210 -6.124 28.843 1.00 73.38 292 GLN A C 1
ATOM 2329 O O . GLN A 1 292 ? 8.224 -5.351 29.798 1.00 73.38 292 GLN A O 1
ATOM 2334 N N . ARG A 1 293 ? 8.075 -5.698 27.580 1.00 69.75 293 ARG A N 1
ATOM 2335 C CA . ARG A 1 293 ? 8.042 -4.272 27.213 1.00 69.75 293 ARG A CA 1
ATOM 2336 C C . ARG A 1 293 ? 6.656 -3.637 27.270 1.00 69.75 293 ARG A C 1
ATOM 2338 O O . ARG A 1 293 ? 6.564 -2.450 27.551 1.00 69.75 293 ARG A O 1
ATOM 2345 N N . PHE A 1 294 ? 5.590 -4.399 27.029 1.00 67.25 294 PHE A N 1
ATOM 2346 C CA . PHE A 1 294 ? 4.255 -3.835 26.785 1.00 67.25 294 PHE A CA 1
ATOM 2347 C C . PHE A 1 294 ? 3.208 -4.257 27.822 1.00 67.25 294 PHE A C 1
ATOM 2349 O O . PHE A 1 294 ? 2.038 -4.420 27.487 1.00 67.25 294 PHE A O 1
ATOM 2356 N N . GLY A 1 295 ? 3.634 -4.463 29.075 1.00 60.19 295 GLY A N 1
ATOM 2357 C CA . GLY A 1 295 ? 2.835 -4.998 30.185 1.00 60.19 295 GLY A CA 1
ATOM 2358 C C . GLY A 1 295 ? 1.325 -4.745 30.081 1.00 60.19 295 GLY A C 1
ATOM 2359 O O . GLY A 1 295 ? 0.888 -3.608 30.147 1.00 60.19 295 GLY A O 1
ATOM 2360 N N . ARG A 1 296 ? 0.538 -5.822 29.920 1.00 57.91 296 ARG A N 1
ATOM 2361 C CA . ARG A 1 296 ? -0.946 -5.885 29.869 1.00 57.91 296 ARG A CA 1
ATOM 2362 C C . ARG A 1 296 ? -1.692 -4.914 28.932 1.00 57.91 296 ARG A C 1
ATOM 2364 O O . ARG A 1 296 ? -2.909 -5.056 28.828 1.00 57.91 296 ARG A O 1
ATOM 2371 N N . ALA A 1 297 ? -1.040 -3.980 28.246 1.00 52.91 297 ALA A N 1
ATOM 2372 C CA . ALA A 1 297 ? -1.714 -3.064 27.337 1.00 52.91 297 ALA A CA 1
ATOM 2373 C C . ALA A 1 297 ? -2.129 -3.830 26.074 1.00 52.91 297 ALA A C 1
ATOM 2375 O O . ALA A 1 297 ? -1.296 -4.338 25.327 1.00 52.91 297 ALA A O 1
ATOM 2376 N N . ASN A 1 298 ? -3.439 -3.924 25.846 1.00 62.69 298 ASN A N 1
ATOM 2377 C CA . ASN A 1 298 ? -4.070 -4.608 24.710 1.00 62.69 298 ASN A CA 1
ATOM 2378 C C . ASN A 1 298 ? -3.914 -3.857 23.376 1.00 62.69 298 ASN A C 1
ATOM 2380 O O . ASN A 1 298 ? -4.641 -4.120 22.415 1.00 62.69 298 ASN A O 1
ATOM 2384 N N . ASP A 1 299 ? -3.003 -2.898 23.296 1.00 74.94 299 ASP A N 1
ATOM 2385 C CA . ASP A 1 299 ? -3.151 -1.841 22.319 1.00 74.94 299 ASP A CA 1
ATOM 2386 C C . ASP A 1 299 ? -2.263 -2.098 21.114 1.00 74.94 299 ASP A C 1
ATOM 2388 O O . ASP A 1 299 ? -1.056 -2.286 21.215 1.00 74.94 299 ASP A O 1
ATOM 2392 N N . LEU A 1 300 ? -2.869 -2.047 19.930 1.00 85.25 300 LEU A N 1
ATOM 2393 C CA . LEU A 1 300 ? -2.171 -2.001 18.642 1.00 85.25 300 LEU A CA 1
ATOM 2394 C C . LEU A 1 300 ? -1.072 -0.918 18.612 1.00 85.25 300 LEU A C 1
ATOM 2396 O O . LEU A 1 300 ? -0.137 -1.019 17.826 1.00 85.25 300 LEU A O 1
ATOM 2400 N N . GLN A 1 301 ? -1.144 0.065 19.511 1.00 84.81 301 GLN A N 1
ATOM 2401 C CA . GLN A 1 301 ? -0.098 1.049 19.783 1.00 84.81 301 GLN A CA 1
ATOM 2402 C C . GLN A 1 301 ? 1.213 0.432 20.285 1.00 84.81 301 GLN A C 1
ATOM 2404 O O . GLN A 1 301 ? 2.282 0.871 19.877 1.00 84.81 301 GLN A O 1
ATOM 2409 N N . ALA A 1 302 ? 1.156 -0.600 21.132 1.00 85.12 302 ALA A N 1
ATOM 2410 C CA . ALA A 1 302 ? 2.337 -1.340 21.568 1.00 85.12 302 ALA A CA 1
ATOM 2411 C C . ALA A 1 302 ? 3.040 -1.994 20.373 1.00 85.12 302 ALA A C 1
ATOM 2413 O O . ALA A 1 302 ? 4.260 -1.913 20.233 1.00 85.12 302 ALA A O 1
ATOM 2414 N N . LEU A 1 303 ? 2.252 -2.585 19.468 1.00 89.81 303 LEU A N 1
ATOM 2415 C CA . LEU A 1 303 ? 2.775 -3.114 18.214 1.00 89.81 303 LEU A CA 1
ATOM 2416 C C . LEU A 1 303 ? 3.382 -1.998 17.356 1.00 89.81 303 LEU A C 1
ATOM 2418 O O . LEU A 1 303 ? 4.465 -2.185 16.819 1.00 89.81 303 LEU A O 1
ATOM 2422 N N . ASP A 1 304 ? 2.730 -0.843 17.248 1.00 90.38 304 ASP A N 1
ATOM 2423 C CA . ASP A 1 304 ? 3.263 0.285 16.483 1.00 90.38 304 ASP A CA 1
ATOM 2424 C C . ASP A 1 304 ? 4.585 0.816 17.063 1.00 90.38 304 ASP A C 1
ATOM 2426 O O . ASP A 1 304 ? 5.522 1.037 16.301 1.00 90.38 304 ASP A O 1
ATOM 2430 N N . GLY A 1 305 ? 4.714 0.919 18.389 1.00 89.31 305 GLY A N 1
ATOM 2431 C CA . GLY A 1 305 ? 5.977 1.285 19.041 1.00 89.31 305 GLY A CA 1
ATOM 2432 C C . GLY A 1 305 ? 7.078 0.237 18.838 1.00 89.31 305 GLY A C 1
ATOM 2433 O O . GLY A 1 305 ? 8.238 0.581 18.623 1.00 89.31 305 GLY A O 1
ATOM 2434 N N . TYR A 1 306 ? 6.723 -1.051 18.831 1.00 90.19 306 TYR A N 1
ATOM 2435 C CA . TYR A 1 306 ? 7.656 -2.117 18.457 1.00 90.19 306 TYR A CA 1
ATOM 2436 C C . TYR A 1 306 ? 8.109 -2.004 16.992 1.00 90.19 306 TYR A C 1
ATOM 2438 O O . TYR A 1 306 ? 9.293 -2.165 16.697 1.00 90.19 306 TYR A O 1
ATOM 2446 N N . LEU A 1 307 ? 7.188 -1.698 16.073 1.00 93.00 307 LEU A N 1
ATOM 2447 C CA . LEU A 1 307 ? 7.504 -1.488 14.658 1.00 93.00 307 LEU A CA 1
ATOM 2448 C C . LEU A 1 307 ? 8.394 -0.255 14.451 1.00 93.00 307 LEU A C 1
ATOM 2450 O O . LEU A 1 307 ? 9.305 -0.309 13.629 1.00 93.00 307 LEU A O 1
ATOM 2454 N N . ASP A 1 308 ? 8.186 0.819 15.213 1.00 92.50 308 ASP A N 1
ATOM 2455 C CA . ASP A 1 308 ? 9.064 1.993 15.184 1.00 92.50 308 ASP A CA 1
ATOM 2456 C C . ASP A 1 308 ? 10.479 1.659 15.645 1.00 92.50 308 ASP A C 1
ATOM 2458 O O . ASP A 1 308 ? 11.447 2.065 15.012 1.00 92.50 308 ASP A O 1
ATOM 2462 N N . GLN A 1 309 ? 10.624 0.856 16.695 1.00 91.19 309 GLN A N 1
ATOM 2463 C CA . GLN A 1 309 ? 11.946 0.420 17.133 1.00 91.19 309 GLN A CA 1
ATOM 2464 C C . GLN A 1 309 ? 12.614 -0.491 16.091 1.00 91.19 309 GLN A C 1
ATOM 2466 O O . GLN A 1 309 ? 13.808 -0.380 15.814 1.00 91.19 309 GLN A O 1
ATOM 2471 N N . LEU A 1 310 ? 11.849 -1.394 15.470 1.00 91.50 310 LEU A N 1
ATOM 2472 C CA . LEU A 1 310 ? 12.364 -2.208 14.370 1.00 91.50 310 LEU A CA 1
ATOM 2473 C C . LEU A 1 310 ? 12.806 -1.341 13.189 1.00 91.50 310 LEU A C 1
ATOM 2475 O O . LEU A 1 310 ? 13.767 -1.700 12.512 1.00 91.50 310 LEU A O 1
ATOM 2479 N N . ARG A 1 311 ? 12.152 -0.201 12.947 1.00 93.12 311 ARG A N 1
ATOM 2480 C CA . ARG A 1 311 ? 12.533 0.740 11.889 1.00 93.12 311 ARG A CA 1
ATOM 2481 C C . ARG A 1 311 ? 13.954 1.265 12.079 1.00 93.12 311 ARG A C 1
ATOM 2483 O O . ARG A 1 311 ? 14.643 1.441 11.084 1.00 93.12 311 ARG A O 1
ATOM 2490 N N . GLU A 1 312 ? 14.418 1.443 13.316 1.00 92.44 312 GLU A N 1
ATOM 2491 C CA . GLU A 1 312 ? 15.791 1.892 13.603 1.00 92.44 312 GLU A CA 1
ATOM 2492 C C . GLU A 1 312 ? 16.855 0.889 13.130 1.00 92.44 312 GLU A C 1
ATOM 2494 O O . GLU A 1 312 ? 17.957 1.281 12.759 1.00 92.44 312 GLU A O 1
ATOM 2499 N N . SER A 1 313 ? 16.521 -0.406 13.108 1.00 93.31 313 SER A N 1
ATOM 2500 C CA . SER A 1 313 ? 17.415 -1.475 12.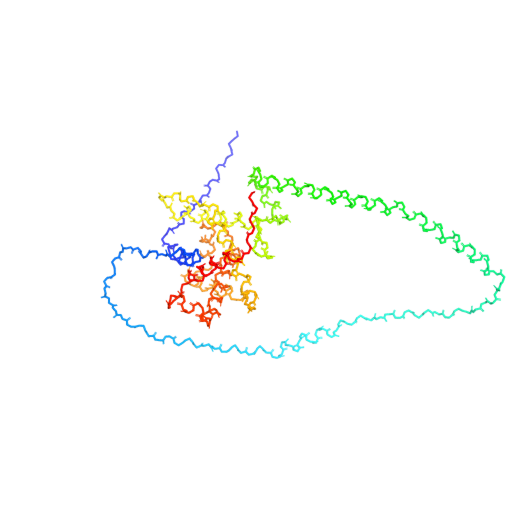633 1.00 93.31 313 SER A CA 1
ATOM 2501 C C . SER A 1 313 ? 17.097 -1.964 11.217 1.00 93.31 313 SER A C 1
ATOM 2503 O O . SER A 1 313 ? 17.857 -2.745 10.642 1.00 93.31 313 SER A O 1
ATOM 2505 N N . THR A 1 314 ? 15.989 -1.511 10.630 1.00 93.69 314 THR A N 1
ATOM 2506 C CA . THR A 1 314 ? 15.522 -1.949 9.314 1.00 93.69 314 THR A CA 1
ATOM 2507 C C . THR A 1 314 ? 15.898 -0.917 8.251 1.00 93.69 314 THR A C 1
ATOM 2509 O O . THR A 1 314 ? 15.542 0.250 8.396 1.00 93.69 314 THR A O 1
ATOM 2512 N N . PRO A 1 315 ? 16.550 -1.306 7.139 1.00 94.12 315 PRO A N 1
ATOM 2513 C CA . PRO A 1 315 ? 16.843 -0.367 6.064 1.00 94.12 315 PRO A CA 1
ATOM 2514 C C . PRO A 1 315 ? 15.539 0.139 5.433 1.00 94.12 315 PRO A C 1
ATOM 2516 O O . PRO A 1 315 ? 14.775 -0.631 4.837 1.00 94.12 315 PRO A O 1
ATOM 2519 N N . VAL A 1 316 ? 15.300 1.444 5.568 1.00 95.19 316 VAL A N 1
ATOM 2520 C CA . VAL A 1 316 ? 14.196 2.169 4.933 1.00 95.19 316 VAL A CA 1
ATOM 2521 C C . VAL A 1 316 ? 14.785 3.229 4.011 1.00 95.19 316 VAL A C 1
ATOM 2523 O O . VAL A 1 316 ? 15.545 4.089 4.449 1.00 95.19 316 VAL A O 1
ATOM 2526 N N . ILE A 1 317 ? 14.432 3.163 2.731 1.00 95.44 317 ILE A N 1
ATOM 2527 C CA . ILE A 1 317 ? 14.874 4.111 1.703 1.00 95.44 317 ILE A CA 1
ATOM 2528 C C . ILE A 1 317 ? 13.627 4.815 1.178 1.00 95.44 317 ILE A C 1
ATOM 2530 O O . ILE A 1 317 ? 12.717 4.149 0.698 1.00 95.44 317 ILE A O 1
ATOM 2534 N N . ILE A 1 318 ? 13.567 6.142 1.263 1.00 93.88 318 ILE A N 1
ATOM 2535 C CA . ILE A 1 318 ? 12.453 6.945 0.736 1.00 93.88 318 ILE A CA 1
ATOM 2536 C C . ILE A 1 318 ? 13.006 7.864 -0.352 1.00 93.88 318 ILE A C 1
ATOM 2538 O O . ILE A 1 318 ? 14.004 8.550 -0.134 1.00 93.88 318 ILE A O 1
ATOM 2542 N N . PHE A 1 319 ? 12.365 7.875 -1.519 1.00 89.38 319 PHE A N 1
ATOM 2543 C CA . PHE A 1 319 ? 12.713 8.761 -2.625 1.00 89.38 319 PHE A CA 1
ATOM 2544 C C . PHE A 1 319 ? 11.897 10.050 -2.503 1.00 89.38 319 PHE A C 1
ATOM 2546 O O . PHE A 1 319 ? 10.670 10.026 -2.619 1.00 89.38 319 PHE A O 1
ATOM 2553 N N . ARG A 1 320 ? 12.593 11.161 -2.240 1.00 82.12 320 ARG A N 1
ATOM 2554 C CA . ARG A 1 320 ? 12.038 12.519 -2.189 1.00 82.12 320 ARG A CA 1
ATOM 2555 C C . ARG A 1 320 ? 12.459 13.325 -3.420 1.00 82.12 320 ARG A C 1
ATOM 2557 O O . ARG A 1 320 ? 13.652 13.286 -3.809 1.00 82.12 320 ARG A O 1
#

Radius of gyration: 32.11 Å; chains: 1; bounding box: 60×79×100 Å